Protein AF-A0AA43QXH9-F1 (afdb_monomer)

pLDDT: mean 86.68, std 10.53, range [52.69, 98.31]

Mean predicted aligned error: 6.27 Å

Structure (mmCIF, N/CA/C/O backbone):
data_AF-A0AA43QXH9-F1
#
_entry.id   AF-A0AA43QXH9-F1
#
loop_
_atom_site.group_PDB
_atom_site.id
_atom_site.type_symbol
_atom_site.label_atom_id
_atom_site.label_alt_id
_atom_site.label_comp_id
_atom_site.label_asym_id
_atom_site.label_entity_id
_atom_site.label_seq_id
_atom_site.pdbx_PDB_ins_code
_atom_site.Cartn_x
_atom_site.Cartn_y
_atom_site.Cartn_z
_atom_site.occupancy
_atom_site.B_iso_or_equiv
_atom_site.auth_seq_id
_atom_site.auth_comp_id
_atom_site.auth_asym_id
_atom_site.auth_atom_id
_atom_site.pdbx_PDB_model_num
ATOM 1 N N . MET A 1 1 ? -0.106 15.713 -18.249 1.00 54.94 1 MET A N 1
ATOM 2 C CA . MET A 1 1 ? 0.044 15.083 -16.920 1.00 54.94 1 MET A CA 1
ATOM 3 C C . MET A 1 1 ? -0.556 13.701 -17.055 1.00 54.94 1 MET A C 1
ATOM 5 O O . MET A 1 1 ? -1.674 13.627 -17.547 1.00 54.94 1 MET A O 1
ATOM 9 N N . TYR A 1 2 ? 0.202 12.646 -16.761 1.00 67.81 2 TYR A N 1
ATOM 10 C CA . TYR A 1 2 ? -0.279 11.275 -16.938 1.00 67.81 2 TYR A CA 1
ATOM 11 C C . TYR A 1 2 ? -1.368 10.956 -15.923 1.00 67.81 2 TYR A C 1
ATOM 13 O O . TYR A 1 2 ? -1.276 11.345 -14.757 1.00 67.81 2 TYR A O 1
ATOM 21 N N . ASP A 1 3 ? -2.396 10.253 -16.381 1.00 77.81 3 ASP A N 1
ATOM 22 C CA . ASP A 1 3 ? -3.526 9.871 -15.549 1.00 77.81 3 ASP A CA 1
ATOM 23 C C . ASP A 1 3 ? -3.246 8.543 -14.835 1.00 77.81 3 ASP A C 1
ATOM 25 O O . ASP A 1 3 ? -3.839 7.499 -15.110 1.00 77.81 3 ASP A O 1
ATOM 29 N N . TYR A 1 4 ? -2.303 8.590 -13.892 1.00 77.69 4 TYR A N 1
ATOM 30 C CA . TYR A 1 4 ? -1.965 7.443 -13.048 1.00 77.69 4 TYR A CA 1
ATOM 31 C C . TYR A 1 4 ? -3.162 6.938 -12.225 1.00 77.69 4 TYR A C 1
ATOM 33 O O . TYR A 1 4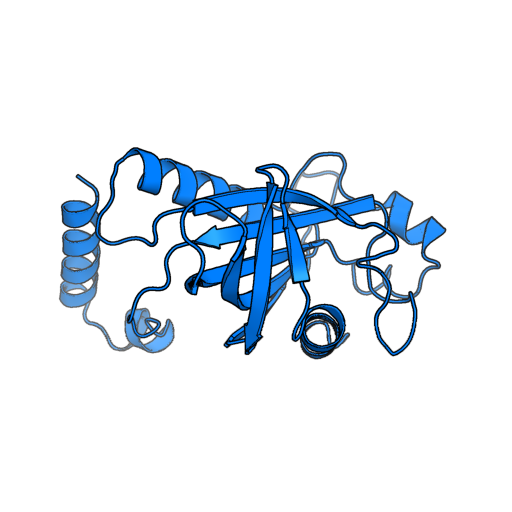 ? -3.159 5.796 -11.770 1.00 77.69 4 TYR A O 1
ATOM 41 N N . TYR A 1 5 ? -4.192 7.769 -12.037 1.00 80.31 5 TYR A N 1
ATOM 42 C CA . TYR A 1 5 ? -5.416 7.388 -11.344 1.00 80.31 5 TYR A CA 1
ATOM 43 C C . TYR A 1 5 ? -6.226 6.377 -12.163 1.00 80.31 5 TYR A C 1
ATOM 45 O O . TYR A 1 5 ? -6.560 5.305 -11.655 1.00 80.31 5 TYR A O 1
ATOM 53 N N . ASN A 1 6 ? -6.512 6.692 -13.429 1.00 81.38 6 ASN A N 1
ATOM 54 C CA . ASN A 1 6 ? -7.223 5.766 -14.308 1.00 81.38 6 ASN A CA 1
ATOM 55 C C . ASN A 1 6 ? -6.388 4.515 -14.593 1.00 81.38 6 ASN A C 1
ATOM 57 O O . ASN A 1 6 ? -6.920 3.410 -14.519 1.00 81.38 6 ASN A O 1
ATOM 61 N N . LEU A 1 7 ? -5.073 4.666 -14.767 1.00 80.12 7 LEU A N 1
ATOM 62 C CA . LEU A 1 7 ? -4.167 3.531 -14.938 1.00 80.12 7 LEU A CA 1
ATOM 63 C C . LEU A 1 7 ? -4.201 2.559 -13.744 1.00 80.12 7 LEU A C 1
ATOM 65 O O . LEU A 1 7 ? -4.310 1.346 -13.936 1.00 80.12 7 LEU A O 1
ATOM 69 N N . MET A 1 8 ? -4.121 3.081 -12.513 1.00 86.00 8 MET A N 1
ATOM 70 C CA . MET A 1 8 ? -4.210 2.279 -11.287 1.00 86.00 8 MET A CA 1
ATOM 71 C C . MET A 1 8 ? -5.537 1.526 -11.227 1.00 86.00 8 MET A C 1
ATOM 73 O O . MET A 1 8 ? -5.551 0.331 -10.945 1.00 86.00 8 MET A O 1
ATOM 77 N N . ARG A 1 9 ? -6.646 2.214 -11.521 1.00 84.31 9 ARG A N 1
ATOM 78 C CA . ARG A 1 9 ? -7.969 1.593 -11.549 1.00 84.31 9 ARG A CA 1
ATOM 79 C C . ARG A 1 9 ? -8.006 0.451 -12.559 1.00 84.31 9 ARG A C 1
ATOM 81 O O . ARG A 1 9 ? -8.283 -0.676 -12.184 1.00 84.31 9 ARG A O 1
ATOM 88 N N . GLU A 1 10 ? -7.682 0.709 -13.818 1.00 82.00 10 GLU A N 1
ATOM 89 C CA . GLU A 1 10 ? -7.797 -0.294 -14.882 1.00 82.00 10 GLU A CA 1
ATOM 90 C C . GLU A 1 10 ? -6.893 -1.513 -14.687 1.00 82.00 10 GLU A C 1
ATOM 92 O O . GLU A 1 10 ? -7.250 -2.608 -15.118 1.00 82.00 10 GLU A O 1
ATOM 97 N N . SER A 1 11 ? -5.738 -1.330 -14.041 1.00 80.56 11 SER A N 1
ATOM 98 C CA . SER A 1 11 ? -4.749 -2.397 -13.837 1.00 80.56 11 SER A CA 1
ATOM 99 C C . SER A 1 11 ? -5.021 -3.260 -12.596 1.00 80.56 11 SER A C 1
ATOM 101 O O . SER A 1 11 ? -4.451 -4.352 -12.474 1.00 80.56 11 SER A O 1
ATOM 103 N N . MET A 1 12 ? -5.845 -2.772 -11.662 1.00 86.19 12 MET A N 1
ATOM 104 C CA . MET A 1 12 ? -6.043 -3.392 -10.344 1.00 86.19 12 MET A CA 1
ATOM 105 C C . MET A 1 12 ? -7.500 -3.722 -10.010 1.00 86.19 12 MET A C 1
ATOM 107 O O . MET A 1 12 ? -7.726 -4.539 -9.121 1.00 86.19 12 MET A O 1
ATOM 111 N N . ASP A 1 13 ? -8.483 -3.133 -10.688 1.00 81.81 13 ASP A N 1
ATOM 112 C CA . ASP A 1 13 ? -9.897 -3.393 -10.394 1.00 81.81 13 ASP A CA 1
ATOM 113 C C . ASP A 1 13 ? -10.249 -4.882 -10.565 1.00 81.81 13 ASP A C 1
ATOM 115 O O . ASP A 1 13 ? -9.788 -5.538 -11.504 1.00 81.81 13 ASP A O 1
ATOM 119 N N . ASP A 1 14 ? -11.014 -5.427 -9.614 1.00 86.38 14 ASP A N 1
ATOM 120 C CA . ASP A 1 14 ? -11.401 -6.847 -9.510 1.00 86.38 14 ASP A CA 1
ATOM 121 C C . ASP A 1 14 ? -10.247 -7.876 -9.528 1.00 86.38 14 ASP A C 1
ATOM 123 O O . ASP A 1 14 ? -10.458 -9.088 -9.673 1.00 86.38 14 ASP A O 1
ATOM 127 N N . ARG A 1 15 ? -8.997 -7.433 -9.353 1.00 90.12 15 ARG A N 1
ATOM 128 C CA . ARG A 1 15 ? -7.831 -8.313 -9.440 1.00 90.12 15 ARG A CA 1
ATOM 129 C C . ARG A 1 15 ? -7.741 -9.256 -8.242 1.00 90.12 15 ARG A C 1
ATOM 131 O O . ARG A 1 15 ? -7.932 -8.869 -7.089 1.00 90.12 15 ARG A O 1
ATOM 138 N N . VAL A 1 16 ? -7.364 -10.503 -8.519 1.00 94.62 16 VAL A N 1
ATOM 139 C CA . VAL A 1 16 ? -7.024 -11.494 -7.494 1.00 94.62 16 VAL A CA 1
ATOM 140 C C . VAL A 1 16 ? -5.518 -11.470 -7.248 1.00 94.62 16 VAL A C 1
ATOM 142 O O . VAL A 1 16 ? -4.720 -11.708 -8.155 1.00 94.62 16 VAL A O 1
ATOM 145 N N . LEU A 1 17 ? -5.138 -11.177 -6.010 1.00 94.44 17 LEU A N 1
ATOM 146 C CA . LEU A 1 17 ? -3.765 -11.092 -5.534 1.00 94.44 17 LEU A CA 1
ATOM 147 C C . LEU A 1 17 ? -3.408 -12.347 -4.744 1.00 94.44 17 LEU A C 1
ATOM 149 O O . LEU A 1 17 ? -4.182 -12.804 -3.904 1.00 94.44 17 LEU A O 1
ATOM 153 N N . ASN A 1 18 ? -2.214 -12.875 -5.001 1.00 95.50 18 ASN A N 1
ATOM 154 C CA . ASN A 1 18 ? -1.626 -13.967 -4.237 1.00 95.50 18 ASN A CA 1
ATOM 155 C C . ASN A 1 18 ? -0.448 -13.403 -3.455 1.00 95.50 18 ASN A C 1
ATOM 157 O O . ASN A 1 18 ? 0.411 -12.744 -4.039 1.00 95.50 18 ASN A O 1
ATOM 161 N N . PHE A 1 19 ? -0.403 -13.671 -2.157 1.00 96.12 19 PHE A N 1
ATOM 162 C CA . PHE A 1 19 ? 0.656 -13.164 -1.301 1.00 96.12 19 PHE A CA 1
ATOM 163 C C . PHE A 1 19 ? 1.587 -14.269 -0.798 1.00 96.12 19 PHE A C 1
ATOM 165 O O . PHE A 1 19 ? 1.276 -15.458 -0.849 1.00 96.12 19 PHE A O 1
ATOM 172 N N . HIS A 1 20 ? 2.762 -13.857 -0.311 1.00 95.06 20 HIS A N 1
ATOM 173 C CA . HIS A 1 20 ? 3.841 -14.752 0.125 1.00 95.06 20 HIS A CA 1
ATOM 174 C C . HIS A 1 20 ? 3.463 -15.634 1.323 1.00 95.06 20 HIS A C 1
ATOM 176 O O . HIS A 1 20 ? 4.081 -16.673 1.530 1.00 95.06 20 HIS A O 1
ATOM 182 N N . ASP A 1 21 ? 2.458 -15.240 2.108 1.00 95.75 21 ASP A N 1
ATOM 183 C CA . ASP A 1 21 ? 1.919 -16.034 3.215 1.00 95.75 21 ASP A CA 1
ATOM 184 C C . ASP A 1 21 ? 0.935 -17.123 2.737 1.00 95.75 21 ASP A C 1
ATOM 186 O O . ASP A 1 21 ? 0.375 -17.867 3.541 1.00 95.75 21 ASP A O 1
ATOM 190 N N . GLY A 1 22 ? 0.717 -17.228 1.421 1.00 97.00 22 GLY A N 1
ATOM 191 C CA . GLY A 1 22 ? -0.218 -18.159 0.797 1.00 97.00 22 GLY A CA 1
ATOM 192 C C . GLY A 1 22 ? -1.676 -17.697 0.828 1.00 97.00 22 GLY A C 1
ATOM 193 O O . GLY A 1 22 ? -2.551 -18.447 0.372 1.00 97.00 22 GLY A O 1
ATOM 194 N N . SER A 1 23 ? -1.954 -16.496 1.348 1.00 98.00 23 SER A N 1
ATOM 195 C CA . SER A 1 23 ? -3.285 -15.900 1.299 1.00 98.00 23 SER A CA 1
ATOM 196 C C . SER A 1 23 ? -3.615 -15.381 -0.101 1.00 98.00 23 SER A C 1
ATOM 198 O O . SER A 1 23 ? -2.741 -15.001 -0.886 1.00 98.00 23 SER A O 1
ATOM 200 N N . ILE A 1 24 ? -4.906 -15.401 -0.424 1.00 98.19 24 ILE A N 1
ATOM 201 C CA . ILE A 1 24 ? -5.446 -14.927 -1.697 1.00 98.19 24 ILE A CA 1
ATOM 202 C C . ILE A 1 24 ? -6.516 -13.897 -1.389 1.00 98.19 24 ILE A C 1
ATOM 204 O O . ILE A 1 24 ? -7.423 -14.167 -0.600 1.00 98.19 24 ILE A O 1
ATOM 208 N N . TRP A 1 25 ? -6.425 -12.741 -2.034 1.00 98.00 25 TRP A N 1
ATOM 209 C CA . TRP A 1 25 ? -7.325 -11.615 -1.825 1.00 98.00 25 TRP A CA 1
ATOM 210 C C . TRP A 1 25 ? -7.885 -11.130 -3.149 1.00 98.00 25 TRP A C 1
ATOM 212 O O . TRP A 1 25 ? -7.158 -11.031 -4.131 1.00 98.00 25 TRP A O 1
ATOM 222 N N . ARG A 1 26 ? -9.171 -10.799 -3.177 1.00 97.38 26 ARG A N 1
ATOM 223 C CA . ARG A 1 26 ? -9.799 -10.119 -4.308 1.00 97.38 26 ARG A CA 1
ATOM 224 C C . ARG A 1 26 ? -9.925 -8.642 -3.983 1.00 97.38 26 ARG A C 1
ATOM 226 O O . ARG A 1 26 ? -10.507 -8.302 -2.953 1.00 97.38 26 ARG A O 1
ATOM 233 N N . LEU A 1 27 ? -9.395 -7.793 -4.854 1.00 95.94 27 LEU A N 1
ATOM 234 C CA . LEU A 1 27 ? -9.661 -6.361 -4.824 1.00 95.94 27 LEU A CA 1
ATOM 235 C C . LEU A 1 27 ? -11.104 -6.109 -5.261 1.00 95.94 27 LEU A C 1
ATOM 237 O O . LEU A 1 27 ? -11.601 -6.769 -6.165 1.00 95.94 27 LEU A O 1
ATOM 241 N N . GLY A 1 28 ? -11.774 -5.189 -4.581 1.00 93.62 28 GLY A N 1
ATOM 242 C CA . GLY A 1 28 ? -13.049 -4.620 -4.997 1.00 93.62 28 GLY A CA 1
ATOM 243 C C . GLY A 1 28 ? -12.869 -3.142 -5.331 1.00 93.62 28 GLY A C 1
ATOM 244 O O . GLY A 1 28 ? -11.840 -2.736 -5.867 1.00 93.62 28 GLY A O 1
ATOM 245 N N . ASN A 1 29 ? -13.846 -2.321 -4.943 1.00 91.25 29 ASN A N 1
ATOM 246 C CA . ASN A 1 29 ? -13.875 -0.898 -5.277 1.00 91.25 29 ASN A CA 1
ATOM 247 C C . ASN A 1 29 ? -12.589 -0.154 -4.881 1.00 91.25 29 ASN A C 1
ATOM 249 O O . ASN A 1 29 ? -12.147 -0.200 -3.725 1.00 91.25 29 ASN A O 1
ATOM 253 N N . MET A 1 30 ? -12.065 0.645 -5.814 1.00 92.25 30 MET A N 1
ATOM 254 C CA . MET A 1 30 ? -11.051 1.651 -5.509 1.00 92.25 30 MET A CA 1
ATOM 255 C C . MET A 1 30 ? -11.694 2.852 -4.803 1.00 92.25 30 MET A C 1
ATOM 257 O O . MET A 1 30 ? -12.520 3.563 -5.374 1.00 92.25 30 MET A O 1
ATOM 261 N N . LEU A 1 31 ? -11.284 3.098 -3.562 1.00 90.56 31 LEU A N 1
ATOM 262 C CA . LEU A 1 31 ? -11.785 4.173 -2.705 1.00 90.56 31 LEU A CA 1
ATOM 263 C C . LEU A 1 31 ? -11.077 5.506 -2.958 1.00 90.56 31 LEU A C 1
ATOM 265 O O . LEU A 1 31 ? -11.674 6.571 -2.822 1.00 90.56 31 LEU A O 1
ATOM 269 N N . ALA A 1 32 ? -9.785 5.452 -3.274 1.00 89.12 32 ALA A N 1
ATOM 270 C CA . ALA A 1 32 ? -8.968 6.626 -3.540 1.00 89.12 32 ALA A CA 1
ATOM 271 C C . ALA A 1 32 ? -7.723 6.238 -4.333 1.00 89.12 32 ALA A C 1
ATOM 273 O O . ALA A 1 32 ? -7.220 5.125 -4.201 1.00 89.12 32 ALA A O 1
ATOM 274 N N . ALA A 1 33 ? -7.174 7.192 -5.076 1.00 89.62 33 ALA A N 1
ATOM 275 C CA . ALA A 1 33 ? -5.817 7.107 -5.589 1.00 89.62 33 ALA A CA 1
ATOM 276 C C . ALA A 1 33 ? -5.176 8.496 -5.615 1.00 89.62 33 ALA A C 1
ATOM 278 O O . ALA A 1 33 ? -5.868 9.509 -5.749 1.00 89.62 33 ALA A O 1
ATOM 279 N N . LYS A 1 34 ? -3.854 8.548 -5.458 1.00 87.88 34 LYS A N 1
ATOM 280 C CA . LYS A 1 34 ? -3.053 9.764 -5.650 1.00 87.88 34 LYS A CA 1
ATOM 281 C C . LYS A 1 34 ? -1.732 9.403 -6.312 1.00 87.88 34 LYS A C 1
ATOM 283 O O . LYS A 1 34 ? -1.312 8.250 -6.284 1.00 87.88 34 LYS A O 1
ATOM 288 N N . HIS A 1 35 ? -1.067 10.405 -6.861 1.00 86.56 35 HIS A N 1
ATOM 289 C CA . HIS A 1 35 ? 0.302 10.287 -7.333 1.00 86.56 35 HIS A CA 1
ATOM 290 C C . HIS A 1 35 ? 1.178 11.312 -6.615 1.00 86.56 35 HIS A C 1
ATOM 292 O O . HIS A 1 35 ? 0.714 12.390 -6.236 1.00 86.56 35 HIS A O 1
ATOM 298 N N . TRP A 1 36 ? 2.441 10.961 -6.446 1.00 84.38 36 TRP A N 1
ATOM 299 C CA . TRP A 1 36 ? 3.500 11.795 -5.919 1.00 84.38 36 TRP A CA 1
ATOM 300 C C . TRP A 1 36 ? 4.639 11.800 -6.920 1.00 84.38 36 TRP A C 1
ATOM 302 O O . TRP A 1 36 ? 5.172 10.756 -7.285 1.00 84.38 36 TRP A O 1
ATOM 312 N N . LEU A 1 37 ? 5.000 12.996 -7.372 1.00 82.06 37 LEU A N 1
ATOM 313 C CA . LEU A 1 37 ? 6.191 13.168 -8.183 1.00 82.06 37 LEU A CA 1
ATOM 314 C C . LEU A 1 37 ? 7.395 13.253 -7.253 1.00 82.06 37 LEU A C 1
ATOM 316 O O . LEU A 1 37 ? 7.420 14.068 -6.326 1.00 82.06 37 LEU A O 1
ATOM 320 N N . GLY A 1 38 ? 8.378 12.410 -7.537 1.00 76.25 38 GLY A N 1
ATOM 321 C CA . GLY A 1 38 ? 9.683 12.441 -6.914 1.00 76.25 38 GLY A CA 1
ATOM 322 C C . GLY A 1 38 ? 10.314 13.821 -7.047 1.00 76.25 38 GLY A C 1
ATOM 323 O O . GLY A 1 38 ? 10.196 14.492 -8.078 1.00 76.25 38 GLY A O 1
ATOM 324 N N . TYR A 1 39 ? 10.986 14.262 -5.992 1.00 73.06 39 TYR A N 1
ATOM 325 C CA . TYR A 1 39 ? 11.724 15.516 -5.982 1.00 73.06 39 TYR A CA 1
ATOM 326 C C . TYR A 1 39 ? 13.174 15.254 -5.600 1.00 73.06 39 TYR A C 1
ATOM 32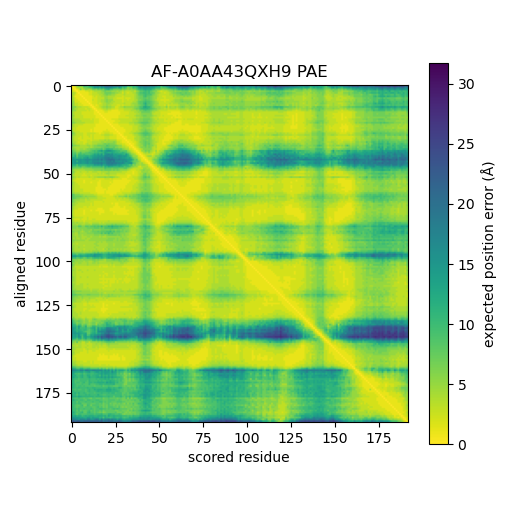8 O O . TYR A 1 39 ? 13.507 14.270 -4.943 1.00 73.06 39 TYR A O 1
ATOM 336 N N . LYS A 1 40 ? 14.057 16.156 -6.026 1.00 74.31 40 LYS A N 1
ATOM 337 C CA . LYS A 1 40 ? 15.462 16.104 -5.643 1.00 74.31 40 LYS A CA 1
ATOM 338 C C . LYS A 1 40 ? 15.658 16.874 -4.346 1.00 74.31 40 LYS A C 1
ATOM 340 O O . LYS A 1 40 ? 15.505 18.098 -4.321 1.00 74.31 40 LYS A O 1
ATOM 345 N N . THR A 1 41 ? 16.015 16.174 -3.277 1.00 72.69 41 THR A N 1
ATOM 346 C CA . THR A 1 41 ? 16.434 16.820 -2.032 1.00 72.69 41 THR A CA 1
ATOM 347 C C . THR A 1 41 ? 17.801 17.477 -2.237 1.00 72.69 41 THR A C 1
ATOM 349 O O . THR A 1 41 ? 18.687 16.939 -2.903 1.00 72.69 41 THR A O 1
ATOM 352 N N . LYS A 1 42 ? 17.992 18.685 -1.695 1.00 69.50 42 LYS A N 1
ATOM 353 C CA . LYS A 1 42 ? 19.264 19.407 -1.818 1.00 69.50 42 LYS A CA 1
ATOM 354 C C . LYS A 1 42 ? 20.378 18.616 -1.123 1.00 69.50 42 LYS A C 1
ATOM 356 O O . LYS A 1 42 ? 20.330 18.451 0.089 1.00 69.50 42 LYS A O 1
ATOM 361 N N . GLY A 1 43 ? 21.394 18.214 -1.884 1.00 69.75 43 GLY A N 1
ATOM 362 C CA . GLY A 1 43 ? 22.534 17.438 -1.383 1.00 69.75 43 GLY A CA 1
ATOM 363 C C . GLY A 1 43 ? 22.478 15.954 -1.741 1.00 69.75 43 GLY A C 1
ATOM 364 O O . GLY A 1 43 ? 23.516 15.305 -1.686 1.00 69.75 43 GLY A O 1
ATOM 365 N N . GLU A 1 44 ? 21.327 15.454 -2.195 1.00 72.06 44 GLU A N 1
ATOM 366 C CA . GLU A 1 44 ? 21.195 14.070 -2.646 1.00 72.06 44 GLU A CA 1
ATOM 367 C C . GLU A 1 44 ? 21.548 13.934 -4.136 1.00 72.06 44 GLU A C 1
ATOM 369 O O . GLU A 1 44 ? 21.192 14.801 -4.952 1.00 72.06 44 GLU A O 1
ATOM 374 N N . PRO A 1 45 ? 22.266 12.866 -4.530 1.00 61.62 45 PRO A N 1
ATOM 375 C CA . PRO A 1 45 ? 22.644 12.650 -5.920 1.00 61.62 45 PRO A CA 1
ATOM 376 C C . PRO A 1 45 ? 21.436 12.278 -6.791 1.00 61.62 45 PRO A C 1
ATOM 378 O O . PRO A 1 45 ? 21.386 12.687 -7.956 1.00 61.62 45 PRO A O 1
ATOM 381 N N . GLN A 1 46 ? 20.452 11.577 -6.220 1.00 67.06 46 GLN A N 1
ATOM 382 C CA . GLN A 1 46 ? 19.305 10.997 -6.921 1.00 67.06 46 GLN A CA 1
ATOM 383 C C . GLN A 1 46 ? 17.984 11.699 -6.559 1.00 67.06 46 GLN A C 1
ATOM 385 O O . GLN A 1 46 ? 17.899 12.446 -5.583 1.00 67.06 46 GLN A O 1
ATOM 390 N N . PHE A 1 47 ? 16.970 11.522 -7.407 1.00 75.25 47 PHE A N 1
ATOM 391 C CA . PHE A 1 47 ? 15.599 11.922 -7.091 1.00 75.25 47 PHE A CA 1
ATOM 392 C C . PHE A 1 47 ? 14.974 10.866 -6.183 1.00 75.25 47 PHE A C 1
ATOM 394 O O . PHE A 1 47 ? 15.237 9.682 -6.366 1.00 75.25 47 PHE A O 1
ATOM 401 N N . GLU A 1 48 ? 14.112 11.289 -5.259 1.00 82.00 48 GLU A N 1
ATOM 402 C CA . GLU A 1 48 ? 13.184 10.352 -4.620 1.00 82.00 48 GLU A CA 1
ATOM 403 C C . GLU A 1 48 ? 12.344 9.645 -5.699 1.00 82.00 48 GLU A C 1
ATOM 405 O O . GLU A 1 48 ? 11.968 10.299 -6.684 1.00 82.00 48 GLU A O 1
ATOM 410 N N . PRO A 1 49 ? 12.016 8.353 -5.533 1.00 86.50 49 PRO A N 1
ATOM 411 C CA . PRO A 1 49 ? 11.134 7.650 -6.456 1.00 86.50 49 PRO A CA 1
ATOM 412 C C . PRO A 1 49 ? 9.785 8.367 -6.585 1.00 86.50 49 PRO A C 1
ATOM 414 O O . PRO A 1 49 ? 9.224 8.865 -5.604 1.00 86.50 49 PRO A O 1
ATOM 417 N N . SER A 1 50 ? 9.246 8.430 -7.805 1.00 88.62 50 SER A N 1
ATOM 418 C CA . SER A 1 50 ? 7.853 8.856 -7.984 1.00 88.62 50 SER A CA 1
ATOM 419 C C . SER A 1 50 ? 6.940 7.678 -7.692 1.00 88.62 50 SER A C 1
ATOM 421 O O . SER A 1 50 ? 7.253 6.546 -8.046 1.00 88.62 50 SER A O 1
ATOM 423 N N . GLU A 1 51 ? 5.799 7.934 -7.065 1.00 90.31 51 GLU A N 1
ATOM 424 C CA . GLU A 1 51 ? 4.900 6.875 -6.616 1.00 90.31 51 GLU A CA 1
ATOM 425 C C . GLU A 1 51 ? 3.463 7.181 -7.032 1.00 90.31 51 GLU A C 1
ATOM 427 O O . GLU A 1 51 ? 2.983 8.308 -6.900 1.00 90.31 51 GLU A O 1
ATOM 432 N N . VAL A 1 52 ? 2.724 6.165 -7.458 1.00 90.50 52 VAL A N 1
ATOM 433 C CA . VAL A 1 52 ? 1.260 6.183 -7.422 1.00 90.50 52 VAL A CA 1
ATOM 434 C C . VAL A 1 52 ? 0.801 5.277 -6.293 1.00 90.50 52 VAL A C 1
ATOM 436 O O . VAL A 1 52 ? 1.394 4.231 -6.033 1.00 90.50 52 VAL A O 1
ATOM 439 N N . HIS A 1 53 ? -0.277 5.660 -5.618 1.00 91.81 53 HIS A N 1
ATOM 440 C CA . HIS A 1 53 ? -0.909 4.779 -4.655 1.00 91.81 53 HIS A CA 1
ATOM 441 C C . HIS A 1 53 ? -2.420 4.733 -4.813 1.00 91.81 53 HIS A C 1
ATOM 443 O O . HIS A 1 53 ? -3.062 5.764 -5.012 1.00 91.81 53 HIS A O 1
ATOM 449 N N . GLY A 1 54 ? -2.968 3.526 -4.711 1.00 93.19 54 GLY A N 1
ATOM 450 C CA . GLY A 1 54 ? -4.395 3.234 -4.733 1.00 93.19 54 GLY A CA 1
ATOM 451 C C . GLY A 1 54 ? -4.836 2.592 -3.423 1.00 93.19 54 GLY A C 1
ATOM 452 O O . GLY A 1 54 ? -4.080 1.858 -2.787 1.00 93.19 54 GLY A O 1
ATOM 453 N N . VAL A 1 55 ? -6.057 2.892 -2.998 1.00 94.44 55 VAL A N 1
ATOM 454 C CA . VAL A 1 55 ? -6.691 2.334 -1.802 1.00 94.44 55 VAL A CA 1
ATOM 455 C C . VAL A 1 55 ? -7.912 1.555 -2.250 1.00 94.44 55 VAL A C 1
ATOM 457 O O . VAL A 1 55 ? -8.817 2.137 -2.842 1.00 94.44 55 VAL A O 1
ATOM 460 N N . PHE A 1 56 ? -7.946 0.267 -1.940 1.00 95.31 56 PHE A N 1
ATOM 461 C CA . PHE A 1 56 ? -8.988 -0.650 -2.380 1.00 95.31 56 PHE A CA 1
ATOM 462 C C . PHE A 1 56 ? -9.655 -1.308 -1.183 1.00 95.31 56 PHE A C 1
ATOM 464 O O . PHE A 1 56 ? -9.002 -1.633 -0.187 1.00 95.31 56 PHE A O 1
ATOM 471 N N . GLU A 1 57 ? -10.957 -1.541 -1.294 1.00 95.56 57 GLU A N 1
ATOM 472 C CA . GLU A 1 57 ? -11.590 -2.591 -0.505 1.00 95.56 57 GLU A CA 1
ATOM 473 C C . GLU A 1 57 ? -11.100 -3.948 -1.004 1.00 95.56 57 GLU A C 1
ATOM 475 O O . GLU A 1 57 ? -10.827 -4.117 -2.191 1.00 95.56 57 GLU A O 1
ATOM 480 N N . ALA A 1 58 ? -10.981 -4.921 -0.108 1.00 97.44 58 ALA A N 1
ATOM 481 C CA . ALA A 1 58 ? -10.608 -6.270 -0.494 1.00 97.44 58 ALA A CA 1
ATOM 482 C C . ALA A 1 58 ? -11.290 -7.314 0.379 1.00 97.44 58 ALA A C 1
ATOM 484 O O . ALA A 1 58 ? -11.645 -7.046 1.527 1.00 97.44 58 ALA A O 1
ATOM 485 N N . GLU A 1 59 ? -11.415 -8.519 -0.158 1.00 98.00 59 GLU A N 1
ATOM 486 C CA . GLU A 1 59 ? -11.937 -9.688 0.540 1.00 98.00 59 GLU A CA 1
ATOM 487 C C . GLU A 1 59 ? -10.925 -10.830 0.480 1.00 98.00 59 GLU A C 1
ATOM 489 O O . GLU A 1 59 ? -10.389 -11.139 -0.589 1.00 98.00 59 GLU A O 1
ATOM 494 N N . GLN A 1 60 ? -10.668 -11.477 1.617 1.00 98.31 60 GLN A N 1
ATOM 495 C CA . GLN A 1 60 ? -9.818 -12.661 1.651 1.00 98.31 60 GLN A CA 1
ATOM 496 C C . GLN A 1 60 ? -10.579 -13.868 1.090 1.00 98.31 60 GLN A C 1
ATOM 498 O O . GLN A 1 60 ? -11.553 -14.328 1.678 1.00 98.31 60 GLN A O 1
ATOM 503 N N . LEU A 1 61 ? -10.113 -14.419 -0.026 1.00 98.25 61 LEU A N 1
ATOM 504 C CA . LEU A 1 61 ? -10.664 -15.637 -0.627 1.00 98.25 61 LEU A CA 1
ATOM 505 C C . LEU A 1 61 ? -10.060 -16.905 -0.011 1.00 98.25 61 LEU A C 1
ATOM 507 O O . LEU A 1 61 ? -10.734 -17.924 0.122 1.00 98.25 61 LEU A O 1
ATOM 511 N N . LYS A 1 62 ? -8.777 -16.849 0.364 1.00 98.25 62 LYS A N 1
ATOM 512 C CA . LYS A 1 62 ? -8.034 -17.954 0.985 1.00 98.25 62 LYS A CA 1
ATOM 513 C C . LYS A 1 62 ? -7.070 -17.407 2.030 1.00 98.25 62 LYS A C 1
ATOM 515 O O . LYS A 1 62 ? -6.420 -16.395 1.788 1.00 98.25 62 LYS A O 1
ATOM 520 N N . GLY A 1 63 ? -6.939 -18.102 3.153 1.00 96.00 63 GLY A N 1
ATOM 521 C CA . GLY A 1 63 ? -6.021 -17.742 4.228 1.00 96.00 63 GLY A CA 1
ATOM 522 C C . GLY A 1 63 ? -6.582 -18.145 5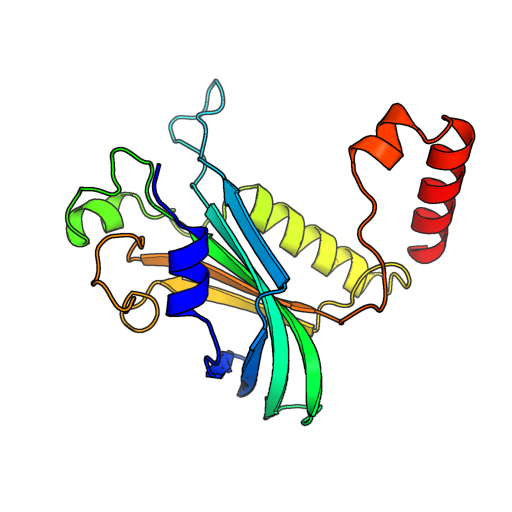.584 1.00 96.00 63 GLY A C 1
ATOM 523 O O . GLY A 1 63 ? -7.332 -19.113 5.691 1.00 96.00 63 GLY A O 1
ATOM 524 N N . ASP A 1 64 ? -6.220 -17.379 6.603 1.00 95.50 64 ASP A N 1
ATOM 525 C CA . ASP A 1 64 ? -6.634 -17.553 7.994 1.00 95.50 64 ASP A CA 1
ATOM 526 C C . ASP A 1 64 ? -8.096 -17.153 8.255 1.00 95.50 64 ASP A C 1
ATOM 528 O O . ASP A 1 64 ? -8.729 -17.701 9.158 1.00 95.50 64 ASP A O 1
ATOM 532 N N . ARG A 1 65 ? -8.644 -16.201 7.488 1.00 95.88 65 ARG A N 1
ATOM 533 C CA . ARG A 1 65 ? -9.975 -15.608 7.700 1.00 95.88 65 ARG A CA 1
ATOM 534 C C . ARG A 1 65 ? -10.763 -15.401 6.384 1.00 95.88 65 ARG A C 1
ATOM 536 O O . ARG A 1 65 ? -11.092 -14.260 6.051 1.00 95.88 65 ARG A O 1
ATOM 543 N N . PRO A 1 66 ? -11.111 -16.461 5.623 1.00 97.25 66 PRO A N 1
ATOM 544 C CA . PRO A 1 66 ? -11.908 -16.319 4.400 1.00 97.25 66 PRO A CA 1
ATOM 545 C C . PRO A 1 66 ? -13.197 -15.504 4.609 1.00 97.25 66 PRO A C 1
ATOM 547 O O . PRO A 1 66 ? -13.888 -15.673 5.614 1.00 97.25 66 PRO A O 1
ATOM 550 N N . GLY A 1 67 ? -13.514 -14.615 3.667 1.00 97.00 67 GLY A N 1
ATOM 551 C CA . GLY A 1 67 ? -14.631 -13.667 3.743 1.00 97.00 67 GLY A CA 1
ATOM 552 C C . GLY A 1 67 ? -14.332 -12.386 4.533 1.00 97.00 67 GLY A C 1
ATOM 553 O O . GLY A 1 67 ? -15.168 -11.484 4.585 1.00 97.00 67 GLY A O 1
ATOM 554 N N . LEU A 1 68 ? -13.148 -12.260 5.145 1.00 97.31 68 LEU A N 1
ATOM 555 C CA . LEU A 1 68 ? -12.749 -11.032 5.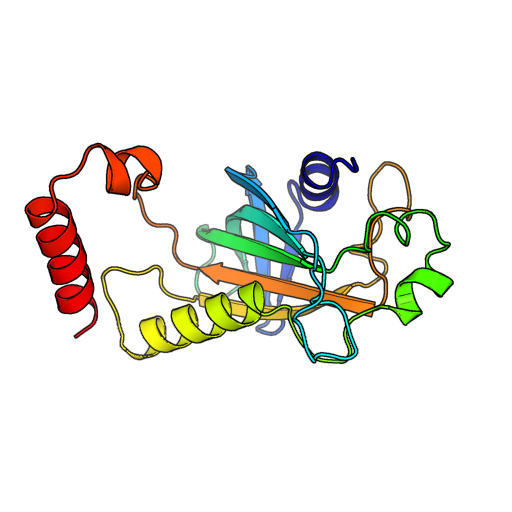828 1.00 97.31 68 LEU A CA 1
ATOM 556 C C . LEU A 1 68 ? -12.631 -9.873 4.837 1.00 97.31 68 LEU A C 1
ATOM 558 O O . LEU A 1 68 ? -11.827 -9.922 3.906 1.00 97.31 68 LEU A O 1
ATOM 562 N N . THR A 1 69 ? -13.361 -8.791 5.104 1.00 97.12 69 THR A N 1
ATOM 563 C CA . THR A 1 69 ? -13.178 -7.516 4.407 1.00 97.12 69 THR A CA 1
ATOM 564 C C . THR A 1 69 ? -12.037 -6.708 5.027 1.00 97.12 69 THR A C 1
ATOM 566 O O . THR A 1 69 ? -11.985 -6.505 6.242 1.00 97.12 69 THR A O 1
ATOM 569 N N . ALA A 1 70 ? -11.147 -6.192 4.186 1.00 97.19 70 ALA A N 1
ATOM 570 C CA . ALA A 1 70 ? -9.999 -5.378 4.567 1.00 97.19 70 ALA A CA 1
ATOM 571 C C . ALA A 1 70 ? -9.835 -4.170 3.633 1.00 97.19 70 ALA A C 1
ATOM 573 O O . ALA A 1 70 ? -10.596 -3.983 2.681 1.00 97.19 70 ALA A O 1
ATOM 574 N N . ILE A 1 71 ? -8.833 -3.345 3.930 1.00 96.88 71 ILE A N 1
ATOM 575 C CA . ILE A 1 71 ? -8.298 -2.353 3.003 1.00 96.88 71 ILE A CA 1
ATOM 576 C C . ILE A 1 71 ? -6.952 -2.858 2.498 1.00 96.88 71 ILE A C 1
ATOM 578 O O . ILE A 1 71 ? -6.099 -3.233 3.301 1.00 96.88 71 ILE A O 1
ATOM 582 N N . ILE A 1 72 ? -6.746 -2.820 1.185 1.00 97.44 72 ILE A N 1
ATOM 583 C CA . ILE A 1 72 ? -5.428 -3.001 0.578 1.00 97.44 72 ILE A CA 1
ATOM 584 C C . ILE A 1 72 ? -5.003 -1.663 -0.009 1.00 97.44 72 ILE A C 1
ATOM 586 O O . ILE A 1 72 ? -5.649 -1.133 -0.914 1.00 97.44 72 ILE A O 1
ATOM 590 N N . LYS A 1 73 ? -3.917 -1.098 0.522 1.00 96.25 73 LYS A N 1
ATOM 591 C CA . LYS A 1 73 ? -3.224 0.008 -0.142 1.00 96.25 73 LYS A CA 1
ATOM 592 C C . LYS A 1 73 ? -2.130 -0.566 -1.023 1.00 96.25 73 LYS A C 1
ATOM 594 O O . LYS A 1 73 ? -1.331 -1.369 -0.553 1.00 96.25 73 LYS A O 1
ATOM 599 N N . ILE A 1 74 ? -2.098 -0.139 -2.275 1.00 95.12 74 ILE A N 1
ATOM 600 C CA . ILE A 1 74 ? -1.093 -0.541 -3.255 1.00 95.12 74 ILE A CA 1
ATOM 601 C C . ILE A 1 74 ? -0.277 0.696 -3.575 1.00 95.12 74 ILE A C 1
ATOM 603 O O . ILE A 1 74 ? -0.849 1.709 -3.974 1.00 95.12 74 ILE A O 1
ATOM 607 N N . ARG A 1 75 ? 1.034 0.627 -3.372 1.00 94.06 75 ARG A N 1
ATOM 608 C CA . ARG A 1 75 ? 1.985 1.684 -3.720 1.00 94.06 75 ARG A CA 1
ATOM 609 C C . ARG A 1 75 ? 2.914 1.164 -4.801 1.00 94.06 75 ARG A C 1
ATOM 611 O O . ARG A 1 75 ? 3.449 0.071 -4.647 1.00 94.06 75 ARG A O 1
ATOM 618 N N . ILE A 1 76 ? 3.058 1.908 -5.888 1.00 91.56 76 ILE A N 1
ATOM 619 C CA . ILE A 1 76 ? 3.780 1.477 -7.085 1.00 91.56 76 ILE A CA 1
ATOM 620 C C . ILE A 1 76 ? 4.714 2.597 -7.505 1.00 91.56 76 ILE A C 1
ATOM 622 O O . ILE A 1 76 ? 4.285 3.746 -7.636 1.00 91.56 76 ILE A O 1
ATOM 626 N N . GLU A 1 77 ? 5.970 2.249 -7.741 1.00 91.56 77 GLU A N 1
ATOM 627 C CA . GLU A 1 77 ? 6.925 3.161 -8.347 1.00 91.56 77 GLU A CA 1
ATOM 628 C C . GLU A 1 77 ? 6.531 3.483 -9.793 1.00 91.56 77 GLU A C 1
ATOM 630 O O . GLU A 1 77 ? 6.177 2.599 -10.576 1.00 91.56 77 GLU A O 1
ATOM 635 N N . VAL A 1 78 ? 6.602 4.753 -10.169 1.00 89.00 78 VAL A N 1
ATOM 636 C CA . VAL A 1 78 ? 6.299 5.219 -11.526 1.00 89.00 78 VAL A CA 1
ATOM 637 C C . VAL A 1 78 ? 7.444 6.066 -12.068 1.00 89.00 78 VAL A C 1
ATOM 639 O O . VAL A 1 78 ? 8.170 6.694 -11.296 1.00 89.00 78 VAL A O 1
ATOM 642 N N . PRO A 1 79 ? 7.623 6.122 -13.395 1.00 86.94 79 PRO A N 1
ATOM 643 C CA . PRO A 1 79 ? 8.617 6.996 -13.997 1.00 86.94 79 PRO A CA 1
ATOM 644 C C . PRO A 1 79 ? 8.313 8.477 -13.753 1.00 86.94 79 PRO A C 1
ATOM 646 O O . PRO A 1 79 ? 7.155 8.911 -13.684 1.00 86.94 79 PRO A O 1
ATOM 649 N N . LEU A 1 80 ? 9.372 9.291 -13.702 1.00 83.56 80 LEU A N 1
ATOM 650 C CA . LEU A 1 80 ? 9.238 10.743 -13.806 1.00 83.56 80 LEU A CA 1
ATOM 651 C C . LEU A 1 80 ? 8.607 11.106 -15.157 1.00 83.56 80 LEU A C 1
ATOM 653 O O . LEU A 1 80 ? 8.759 10.398 -16.149 1.00 83.56 80 LEU A O 1
ATOM 657 N N . ASN A 1 81 ? 7.950 12.267 -15.236 1.00 78.12 81 ASN A N 1
ATOM 658 C CA . ASN A 1 81 ? 7.199 12.663 -16.437 1.00 78.12 81 ASN A CA 1
ATOM 659 C C . ASN A 1 81 ? 8.010 12.605 -17.748 1.00 78.12 81 ASN A C 1
ATOM 661 O O . ASN A 1 81 ? 7.433 12.330 -18.797 1.00 78.12 81 ASN A O 1
ATOM 665 N N . HIS A 1 82 ? 9.317 12.886 -17.701 1.00 78.38 82 HIS A N 1
ATOM 666 C CA . HIS A 1 82 ? 10.187 12.826 -18.880 1.00 78.38 82 HIS A CA 1
ATOM 667 C C . HIS A 1 82 ? 10.639 11.396 -19.223 1.00 78.38 82 HIS A C 1
ATOM 669 O O . HIS A 1 82 ? 10.862 11.113 -20.392 1.00 78.38 82 HIS A O 1
ATOM 675 N N . GLN A 1 83 ? 10.707 10.503 -18.231 1.00 82.56 83 GLN A N 1
ATOM 676 C CA . GLN A 1 83 ? 11.040 9.081 -18.392 1.00 82.56 83 GLN A CA 1
ATOM 677 C C . GLN A 1 83 ? 9.835 8.258 -18.857 1.00 82.56 83 GLN A C 1
ATOM 679 O O . GLN A 1 83 ? 9.995 7.213 -19.471 1.00 82.56 83 GLN A O 1
ATOM 684 N N . ALA A 1 84 ? 8.607 8.711 -18.584 1.00 79.44 84 ALA A N 1
ATOM 685 C CA . ALA A 1 84 ? 7.389 7.970 -18.923 1.00 79.44 84 ALA A CA 1
ATOM 686 C C . ALA A 1 84 ? 7.243 7.680 -20.431 1.00 79.44 84 ALA A C 1
ATOM 688 O O . ALA A 1 84 ? 6.599 6.706 -20.802 1.00 79.44 84 ALA A O 1
ATOM 689 N N . LEU A 1 85 ? 7.863 8.495 -21.293 1.00 80.88 85 LEU A N 1
ATOM 690 C CA . LEU A 1 85 ? 7.866 8.300 -22.750 1.00 80.88 85 LEU A CA 1
ATOM 691 C C . LEU A 1 85 ? 8.985 7.374 -23.242 1.00 80.88 85 LEU A C 1
ATOM 693 O O . LEU A 1 85 ? 9.025 7.036 -24.424 1.00 80.88 85 LEU A O 1
ATOM 697 N N . GLU A 1 86 ? 9.922 6.998 -22.375 1.00 85.25 86 GLU A N 1
ATOM 698 C CA . GLU A 1 86 ? 11.021 6.115 -22.747 1.00 85.25 86 GLU A CA 1
ATOM 699 C C . GLU A 1 86 ? 10.536 4.664 -22.852 1.00 85.25 86 GLU A C 1
ATOM 701 O O . GLU A 1 86 ? 9.601 4.275 -22.144 1.00 85.25 86 GLU A O 1
ATOM 706 N N . PRO A 1 87 ? 11.167 3.826 -23.694 1.00 86.00 87 PRO A N 1
ATOM 707 C CA . PRO A 1 87 ? 10.845 2.405 -23.770 1.00 86.00 87 PRO A CA 1
ATOM 708 C C . PRO A 1 87 ? 10.983 1.700 -22.408 1.00 86.00 87 PRO A C 1
ATOM 710 O O . PRO A 1 87 ? 11.850 2.079 -21.616 1.00 86.00 87 PRO A O 1
ATOM 713 N N . PRO A 1 88 ? 10.215 0.625 -22.135 1.00 84.38 88 PRO A N 1
ATOM 714 C CA . PRO A 1 88 ? 10.257 -0.080 -20.850 1.00 84.38 88 PRO A CA 1
ATOM 715 C C . PRO A 1 88 ? 11.666 -0.494 -20.392 1.00 84.38 88 PRO A C 1
ATOM 717 O O . PRO A 1 88 ? 11.970 -0.422 -19.205 1.00 84.38 88 PRO A O 1
ATOM 720 N N . GLN A 1 89 ? 12.540 -0.888 -21.324 1.00 86.50 89 GLN A N 1
ATOM 721 C CA . GLN A 1 89 ? 13.923 -1.289 -21.042 1.00 86.50 89 GLN A CA 1
ATOM 722 C C . GLN A 1 89 ? 14.807 -0.121 -20.589 1.00 86.50 89 GLN A C 1
ATOM 724 O O . GLN A 1 89 ? 15.747 -0.327 -19.826 1.00 86.50 89 GLN A O 1
ATOM 729 N N . GLU A 1 90 ? 14.524 1.094 -21.061 1.00 88.75 90 GLU A N 1
ATOM 730 C CA . GLU A 1 90 ? 15.219 2.303 -20.618 1.00 88.75 90 GLU A CA 1
ATOM 731 C C . GLU A 1 90 ? 14.677 2.753 -19.262 1.00 88.75 90 GLU A C 1
ATOM 733 O O . GLU A 1 90 ? 15.464 3.002 -18.353 1.00 88.75 90 GLU A O 1
ATOM 738 N N . ARG A 1 91 ? 13.350 2.712 -19.075 1.00 87.94 91 ARG A N 1
ATOM 739 C CA . ARG A 1 91 ? 12.720 3.022 -17.784 1.00 87.94 91 ARG A CA 1
ATOM 740 C C . ARG A 1 91 ? 13.231 2.135 -16.657 1.00 87.94 91 ARG A C 1
ATOM 742 O O . ARG A 1 91 ? 13.573 2.647 -15.602 1.00 87.94 91 ARG A O 1
ATOM 749 N N . ALA A 1 92 ? 13.372 0.833 -16.905 1.00 87.88 92 ALA A N 1
ATOM 750 C CA . ALA A 1 92 ? 13.861 -0.126 -15.915 1.00 87.88 92 ALA A CA 1
ATOM 751 C C . ALA A 1 92 ? 15.219 0.253 -15.293 1.00 87.88 92 ALA A C 1
ATOM 753 O O . ALA A 1 92 ? 15.507 -0.141 -14.170 1.00 87.88 92 ALA A O 1
ATOM 754 N N . LYS A 1 93 ? 16.048 1.046 -15.987 1.00 88.69 93 LYS A N 1
ATOM 755 C CA . LYS A 1 93 ? 17.341 1.530 -15.471 1.00 88.69 93 LYS A CA 1
ATOM 756 C C . LYS A 1 93 ? 17.200 2.588 -14.374 1.00 88.69 93 LYS A C 1
ATOM 758 O O . LYS A 1 93 ? 18.187 2.906 -13.719 1.00 88.69 93 LYS A O 1
ATOM 763 N N . TYR A 1 94 ? 16.011 3.167 -14.228 1.00 87.00 94 TYR A N 1
ATOM 764 C CA . TYR A 1 94 ? 15.681 4.181 -13.230 1.00 87.00 94 TYR A CA 1
ATOM 765 C C . TYR A 1 94 ? 14.858 3.626 -12.067 1.00 87.00 94 TYR A C 1
ATOM 767 O O . TYR A 1 94 ? 14.500 4.407 -11.189 1.00 87.00 94 TYR A O 1
ATOM 775 N N . ALA A 1 95 ? 14.537 2.328 -12.076 1.00 88.62 95 ALA A N 1
ATOM 776 C CA . ALA A 1 95 ? 13.908 1.667 -10.943 1.00 88.62 95 ALA A CA 1
ATOM 777 C C . ALA A 1 95 ? 14.784 1.827 -9.693 1.00 88.62 95 ALA A C 1
ATOM 779 O O . ALA A 1 95 ? 16.005 1.682 -9.769 1.00 88.62 95 ALA A O 1
ATOM 780 N N . ALA A 1 96 ? 14.166 2.139 -8.558 1.00 83.38 96 ALA A N 1
ATOM 781 C CA . ALA A 1 96 ? 14.877 2.259 -7.297 1.00 83.38 96 ALA A CA 1
ATOM 782 C C . ALA A 1 96 ? 15.491 0.910 -6.883 1.00 83.38 96 ALA A C 1
ATOM 784 O O . ALA A 1 96 ? 14.795 -0.102 -6.788 1.00 83.38 96 ALA A O 1
ATOM 785 N N . ASP A 1 97 ? 16.794 0.911 -6.595 1.00 73.88 97 ASP A N 1
ATOM 786 C CA . ASP A 1 97 ? 17.515 -0.274 -6.129 1.00 73.88 97 ASP A CA 1
ATOM 787 C C . ASP A 1 97 ? 17.137 -0.589 -4.671 1.00 73.88 97 ASP A C 1
ATOM 789 O O . ASP A 1 97 ? 17.573 0.102 -3.748 1.00 73.88 97 ASP A O 1
ATOM 793 N N . ASP A 1 98 ? 16.333 -1.638 -4.466 1.00 68.88 98 ASP A N 1
ATOM 794 C CA . ASP A 1 98 ? 15.958 -2.230 -3.166 1.00 68.88 98 ASP A CA 1
ATOM 795 C C . ASP A 1 98 ? 15.405 -1.249 -2.103 1.00 68.88 98 ASP A C 1
ATOM 797 O O . ASP A 1 98 ? 15.323 -1.581 -0.917 1.00 68.88 98 ASP A O 1
ATOM 801 N N . GLN A 1 99 ? 14.990 -0.044 -2.505 1.00 77.06 99 GLN A N 1
ATOM 802 C CA . GLN A 1 99 ? 14.483 1.002 -1.616 1.00 77.06 99 GLN A CA 1
ATOM 803 C C . GLN A 1 99 ? 13.085 1.444 -2.034 1.00 77.06 99 GLN A C 1
ATOM 805 O O . GLN A 1 99 ? 12.807 1.688 -3.208 1.00 77.06 99 GLN A O 1
ATOM 810 N N . TYR A 1 100 ? 12.198 1.590 -1.051 1.00 88.00 100 TYR A N 1
ATOM 811 C CA . TYR A 1 100 ? 10.929 2.271 -1.277 1.00 88.00 100 TYR A CA 1
ATOM 812 C C . TYR A 1 100 ? 11.139 3.782 -1.234 1.00 88.00 100 TYR A C 1
ATOM 814 O O . TYR A 1 100 ? 12.046 4.269 -0.562 1.00 88.00 100 TYR A O 1
ATOM 822 N N . GLY A 1 101 ? 10.251 4.543 -1.872 1.00 85.62 101 GLY A N 1
ATOM 823 C CA . GLY A 1 101 ? 10.233 5.982 -1.634 1.00 85.62 101 GLY A CA 1
ATOM 824 C C . GLY A 1 101 ? 9.871 6.293 -0.179 1.00 85.62 101 GLY A C 1
ATOM 825 O O . GLY A 1 101 ? 9.154 5.538 0.495 1.00 85.62 101 GLY A O 1
ATOM 826 N N . ALA A 1 102 ? 10.343 7.440 0.314 1.00 86.44 102 ALA A N 1
ATOM 827 C CA . ALA A 1 102 ? 10.264 7.798 1.733 1.00 86.44 102 ALA A CA 1
ATOM 828 C C . ALA A 1 102 ? 8.838 7.769 2.324 1.00 86.44 102 ALA A C 1
ATOM 830 O O . ALA A 1 102 ? 8.645 7.561 3.526 1.00 86.44 102 ALA A O 1
ATOM 831 N N . PHE A 1 103 ? 7.805 8.000 1.505 1.00 87.00 103 PHE A N 1
ATOM 832 C CA . PHE A 1 103 ? 6.412 7.922 1.954 1.00 87.00 103 PHE A CA 1
ATOM 833 C C . PHE A 1 103 ? 5.938 6.487 2.166 1.00 87.00 103 PHE A C 1
ATOM 835 O O . PHE A 1 103 ? 5.144 6.248 3.079 1.00 87.00 103 PHE A O 1
ATOM 842 N N . THR A 1 104 ? 6.385 5.567 1.314 1.00 92.19 104 THR A N 1
ATOM 843 C CA . THR A 1 104 ? 6.079 4.144 1.420 1.00 92.19 104 THR A CA 1
ATOM 844 C C . THR A 1 104 ? 6.742 3.579 2.666 1.00 92.19 104 THR A C 1
ATOM 846 O O . THR A 1 104 ? 6.037 3.056 3.525 1.00 92.19 104 THR A O 1
ATOM 849 N N . GLU A 1 105 ? 8.051 3.800 2.819 1.00 92.06 105 GLU A N 1
ATOM 850 C CA . GLU A 1 105 ? 8.835 3.350 3.975 1.00 92.06 105 GLU A CA 1
ATOM 851 C C . GLU A 1 105 ? 8.242 3.863 5.295 1.00 92.06 105 GLU A C 1
ATOM 853 O O . GLU A 1 105 ? 7.923 3.090 6.202 1.00 92.06 105 GLU A O 1
ATOM 858 N N . ARG A 1 106 ? 7.965 5.171 5.382 1.00 91.94 106 ARG A N 1
ATOM 859 C CA . ARG A 1 106 ? 7.373 5.758 6.589 1.00 91.94 106 ARG A CA 1
ATOM 860 C C . ARG A 1 106 ? 6.019 5.146 6.932 1.00 91.94 106 ARG A C 1
ATOM 862 O O . ARG A 1 106 ? 5.737 4.945 8.114 1.00 91.94 106 ARG A O 1
ATOM 869 N N . GLU A 1 107 ? 5.158 4.901 5.944 1.00 93.62 107 GLU A N 1
ATOM 870 C CA . GLU A 1 107 ? 3.844 4.303 6.193 1.00 93.62 107 GLU A CA 1
ATOM 871 C C . GLU A 1 107 ? 3.973 2.854 6.673 1.00 93.62 107 GLU A C 1
ATOM 873 O O . GLU A 1 107 ? 3.337 2.497 7.668 1.00 93.62 107 GLU A O 1
ATOM 878 N N . THR A 1 108 ? 4.809 2.041 6.022 1.00 94.69 108 THR A N 1
ATOM 879 C CA . THR A 1 108 ? 4.998 0.631 6.385 1.00 94.69 108 THR A CA 1
ATOM 880 C C . THR A 1 108 ? 5.612 0.480 7.771 1.00 94.69 108 THR A C 1
ATOM 882 O O . THR A 1 108 ? 5.103 -0.299 8.581 1.00 94.69 108 THR A O 1
ATOM 885 N N . ASP A 1 109 ? 6.628 1.282 8.089 1.00 95.06 109 ASP A N 1
ATOM 886 C CA . ASP A 1 109 ? 7.320 1.227 9.376 1.00 95.06 109 ASP A CA 1
ATOM 887 C C . ASP A 1 109 ? 6.426 1.702 10.516 1.00 95.06 109 ASP A C 1
ATOM 889 O O . ASP A 1 109 ? 6.297 1.030 11.543 1.00 95.06 109 ASP A O 1
ATOM 893 N N . THR A 1 110 ? 5.748 2.836 10.319 1.00 94.38 110 THR A N 1
ATOM 894 C CA . THR A 1 110 ? 4.856 3.410 11.332 1.00 94.38 110 THR A CA 1
ATOM 895 C C . THR A 1 110 ? 3.692 2.467 11.618 1.00 94.38 110 THR A C 1
ATOM 897 O O . THR A 1 110 ? 3.406 2.168 12.777 1.00 94.38 110 THR A O 1
ATOM 900 N N . LEU A 1 111 ? 3.027 1.956 10.578 1.00 95.62 111 LEU A N 1
ATOM 901 C CA . LEU A 1 111 ? 1.889 1.052 10.741 1.00 95.62 111 LEU A CA 1
ATOM 902 C C . LEU A 1 111 ? 2.312 -0.282 11.371 1.00 95.62 111 LEU A C 1
ATOM 904 O O . LEU A 1 111 ? 1.609 -0.813 12.236 1.00 95.62 111 LEU A O 1
ATOM 908 N N . GLY A 1 112 ? 3.479 -0.802 10.979 1.00 96.06 112 GLY A N 1
ATOM 909 C CA . GLY A 1 112 ? 4.071 -1.995 11.571 1.00 96.06 112 GLY A CA 1
ATOM 910 C C . GLY A 1 112 ? 4.379 -1.812 13.058 1.00 96.06 112 GLY A C 1
ATOM 911 O O . GLY A 1 112 ? 4.006 -2.661 13.870 1.00 96.06 112 GLY A O 1
ATOM 912 N N . ALA A 1 113 ? 5.003 -0.694 13.438 1.00 95.31 113 ALA A N 1
ATOM 913 C CA . ALA A 1 113 ? 5.305 -0.372 14.831 1.00 95.31 113 ALA A CA 1
ATOM 914 C C . ALA A 1 113 ? 4.033 -0.222 15.6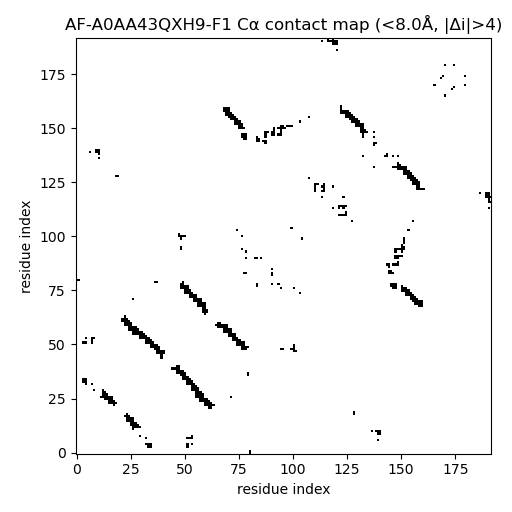81 1.00 95.31 113 ALA A C 1
ATOM 916 O O . ALA A 1 113 ? 3.936 -0.819 16.752 1.00 95.31 113 ALA A O 1
ATOM 917 N N . LEU A 1 114 ? 3.027 0.504 15.183 1.00 94.50 114 LEU A N 1
ATOM 918 C CA . LEU A 1 114 ? 1.759 0.715 15.892 1.00 94.50 114 LEU A CA 1
ATOM 919 C C . LEU A 1 114 ? 0.960 -0.582 16.053 1.00 94.50 114 LEU A C 1
ATOM 921 O O . LEU A 1 114 ? 0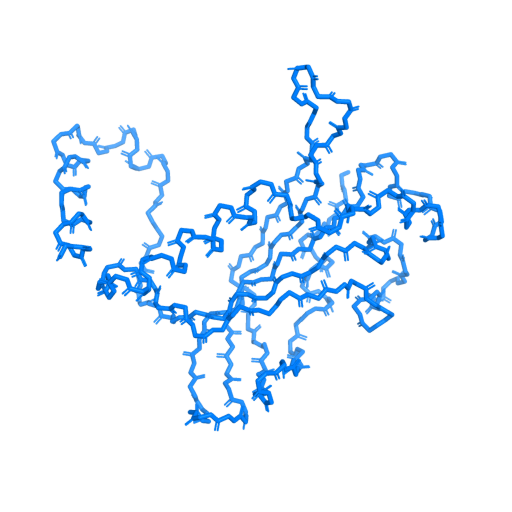.371 -0.818 17.107 1.00 94.50 114 LEU A O 1
ATOM 925 N N . THR A 1 115 ? 1.001 -1.467 15.054 1.00 95.19 115 THR A N 1
ATOM 926 C CA . THR A 1 115 ? 0.381 -2.796 15.150 1.00 95.19 115 THR A CA 1
ATOM 927 C C . THR A 1 115 ? 1.071 -3.657 16.212 1.00 95.19 115 THR A C 1
ATOM 929 O O . THR A 1 115 ? 0.387 -4.292 17.015 1.00 95.19 115 THR A O 1
ATOM 932 N N . LYS A 1 116 ? 2.412 -3.649 16.263 1.00 94.81 116 LYS A N 1
ATOM 933 C CA . LYS A 1 116 ? 3.200 -4.364 17.288 1.00 94.81 116 LYS A CA 1
ATOM 934 C C . LYS A 1 116 ? 2.950 -3.827 18.698 1.00 94.81 116 LYS A C 1
ATOM 936 O O . LYS A 1 116 ? 2.928 -4.606 19.641 1.00 94.81 116 LYS A O 1
ATOM 941 N N . ALA A 1 117 ? 2.723 -2.522 18.830 1.00 92.50 117 ALA A N 1
ATOM 942 C CA . ALA A 1 117 ? 2.347 -1.879 20.087 1.00 92.50 117 ALA A CA 1
ATOM 943 C C . ALA A 1 117 ? 0.870 -2.096 20.470 1.00 92.50 117 ALA A C 1
ATOM 945 O O . ALA A 1 117 ? 0.409 -1.533 21.454 1.00 92.50 117 ALA A O 1
ATOM 946 N N . HIS A 1 118 ? 0.111 -2.884 19.698 1.00 90.81 118 HIS A N 1
ATOM 947 C CA . HIS A 1 118 ? -1.322 -3.104 19.900 1.00 90.81 118 HIS A CA 1
ATOM 948 C C . HIS A 1 118 ? -2.159 -1.814 19.922 1.00 90.81 118 HIS A C 1
ATOM 950 O O . HIS A 1 118 ? -3.219 -1.787 20.550 1.00 90.81 118 HIS A O 1
ATOM 956 N N . CYS A 1 119 ? -1.734 -0.771 19.195 1.00 90.38 119 CYS A N 1
ATOM 957 C CA . CYS A 1 119 ? -2.479 0.480 19.152 1.00 90.38 119 CYS A CA 1
ATOM 958 C C . CYS A 1 119 ? -3.912 0.246 18.638 1.00 90.38 119 CYS A C 1
ATOM 960 O O . CYS A 1 119 ? -4.141 -0.315 17.563 1.00 90.38 119 CYS A O 1
ATOM 962 N N . THR A 1 120 ? -4.889 0.677 19.434 1.00 88.50 120 THR A N 1
ATOM 963 C CA . THR A 1 120 ? -6.323 0.426 19.219 1.00 88.50 120 THR A CA 1
ATOM 964 C C . THR A 1 120 ? -6.984 1.452 18.301 1.00 88.50 120 THR A C 1
ATOM 966 O O . THR A 1 120 ? -8.055 1.192 17.755 1.00 88.50 120 THR A O 1
ATOM 969 N N . VAL A 1 121 ? -6.336 2.601 18.095 1.00 87.25 121 VAL A N 1
ATOM 970 C CA . VAL A 1 121 ? -6.843 3.731 17.296 1.00 87.25 121 VAL A CA 1
ATOM 971 C C . VAL A 1 121 ? -6.247 3.795 15.888 1.00 87.25 121 VAL A C 1
ATOM 973 O O . VAL A 1 121 ? -6.465 4.760 15.156 1.00 87.25 121 VAL A O 1
ATOM 976 N N . THR A 1 122 ? -5.515 2.759 15.482 1.00 90.56 122 THR A N 1
ATOM 977 C CA . THR A 1 122 ? -4.980 2.611 14.125 1.00 90.56 122 THR A CA 1
ATOM 978 C C . THR A 1 122 ? -5.420 1.301 13.494 1.00 90.56 122 THR A C 1
ATOM 980 O O . THR A 1 122 ? -5.609 0.318 14.212 1.00 90.56 122 THR A O 1
ATOM 983 N N . PRO A 1 123 ? -5.553 1.241 12.156 1.00 93.38 123 PRO A N 1
ATOM 984 C CA . PRO A 1 123 ? -5.754 -0.024 11.468 1.00 93.38 123 PRO A CA 1
ATOM 985 C C . PRO A 1 123 ? -4.659 -1.020 11.846 1.00 93.38 123 PRO A C 1
ATOM 987 O O . PRO A 1 123 ? -3.478 -0.686 11.816 1.00 93.38 123 PRO A O 1
ATOM 990 N N . LYS A 1 124 ? -5.035 -2.257 12.161 1.00 94.94 124 LYS A N 1
ATOM 991 C CA . LYS A 1 124 ? -4.056 -3.336 12.316 1.00 94.94 124 LYS A CA 1
ATOM 992 C C . LYS A 1 124 ? -3.500 -3.727 10.951 1.00 94.94 124 LYS A C 1
ATOM 994 O O . LYS A 1 124 ? -4.279 -3.989 10.033 1.00 94.94 124 LYS A O 1
ATOM 999 N N . LEU A 1 125 ? -2.179 -3.809 10.832 1.00 97.44 125 LEU A N 1
ATOM 1000 C CA . LEU A 1 125 ? -1.519 -4.430 9.688 1.00 97.44 125 LEU A CA 1
ATOM 1001 C C . LEU A 1 125 ? -1.781 -5.939 9.727 1.00 97.44 125 LEU A C 1
ATOM 1003 O O . LEU A 1 125 ? -1.434 -6.602 10.703 1.00 97.44 125 LEU A O 1
ATOM 1007 N N . TYR A 1 126 ? -2.409 -6.476 8.685 1.00 96.94 126 TYR A N 1
ATOM 1008 C CA . TYR A 1 126 ? -2.577 -7.920 8.519 1.00 96.94 126 TYR A CA 1
ATOM 1009 C C . TYR A 1 126 ? -1.406 -8.522 7.759 1.00 96.94 126 TYR A C 1
ATOM 1011 O O . TYR A 1 126 ? -0.903 -9.568 8.153 1.00 96.94 126 TYR A O 1
ATOM 1019 N N . LEU A 1 127 ? -0.962 -7.847 6.700 1.00 97.00 127 LEU A N 1
ATOM 1020 C CA . LEU A 1 127 ? 0.126 -8.309 5.854 1.00 97.00 127 LEU A CA 1
ATOM 1021 C C . LEU A 1 127 ? 0.792 -7.117 5.164 1.00 97.00 127 LEU A C 1
ATOM 1023 O O . LEU A 1 127 ? 0.117 -6.215 4.668 1.00 97.00 127 LEU A O 1
ATOM 1027 N N . LEU A 1 128 ? 2.118 -7.158 5.093 1.00 97.25 128 LEU A N 1
ATOM 1028 C CA . LEU A 1 128 ? 2.919 -6.306 4.225 1.00 97.25 128 LEU A CA 1
ATOM 1029 C C . LEU A 1 128 ? 3.578 -7.193 3.173 1.00 97.25 128 LEU A C 1
ATOM 1031 O O . LEU A 1 128 ? 4.342 -8.080 3.534 1.00 97.25 128 LEU A O 1
ATOM 1035 N N . HIS A 1 129 ? 3.295 -6.963 1.895 1.00 95.81 129 HIS A N 1
ATOM 1036 C CA . HIS A 1 129 ? 3.855 -7.746 0.798 1.00 95.81 129 HIS A CA 1
ATOM 1037 C C . HIS A 1 129 ? 4.580 -6.828 -0.189 1.00 95.81 129 HIS A C 1
ATOM 1039 O O . HIS A 1 129 ? 3.931 -6.211 -1.035 1.00 95.81 129 HIS A O 1
ATOM 1045 N N . PRO A 1 130 ? 5.908 -6.706 -0.082 1.00 94.19 130 PRO A N 1
ATOM 1046 C CA . PRO A 1 130 ? 6.705 -6.065 -1.110 1.00 94.19 130 PRO A CA 1
ATOM 1047 C C . PRO A 1 130 ? 7.017 -7.035 -2.249 1.00 94.19 130 PRO A C 1
ATOM 1049 O O . PRO A 1 130 ? 7.236 -8.227 -2.023 1.00 94.19 130 PRO A O 1
ATOM 1052 N N . ALA A 1 131 ? 7.041 -6.513 -3.466 1.00 92.00 131 ALA A N 1
ATOM 1053 C CA . ALA A 1 131 ? 7.430 -7.222 -4.672 1.00 92.00 131 ALA A CA 1
ATOM 1054 C C . ALA A 1 131 ? 8.049 -6.242 -5.680 1.00 92.00 131 ALA A C 1
ATOM 1056 O O . ALA A 1 131 ? 8.027 -5.025 -5.485 1.00 92.00 131 ALA A O 1
ATOM 1057 N N . LEU A 1 132 ? 8.587 -6.784 -6.769 1.00 91.62 132 LEU A N 1
ATOM 1058 C CA . LEU A 1 132 ? 9.013 -6.003 -7.925 1.00 91.62 132 LEU A CA 1
ATOM 1059 C C . LEU A 1 132 ? 7.917 -6.026 -8.992 1.00 91.62 132 LEU A C 1
ATOM 1061 O O . LEU A 1 132 ? 7.171 -6.999 -9.116 1.00 91.62 132 LEU A O 1
ATOM 1065 N N . GLN A 1 133 ? 7.819 -4.950 -9.763 1.00 88.81 133 GLN A N 1
ATOM 1066 C CA . GLN A 1 133 ? 6.911 -4.852 -10.897 1.00 88.81 133 GLN A CA 1
ATOM 1067 C C . GLN A 1 133 ? 7.342 -5.833 -11.991 1.00 88.81 133 GLN A C 1
ATOM 1069 O O . GLN A 1 133 ? 8.387 -5.662 -12.624 1.00 88.81 133 GLN A O 1
ATOM 1074 N N . ASP A 1 134 ? 6.507 -6.845 -12.221 1.00 80.44 134 ASP A N 1
ATOM 1075 C CA . ASP A 1 134 ? 6.668 -7.846 -13.273 1.00 80.44 134 ASP A CA 1
ATOM 1076 C C . ASP A 1 134 ? 5.638 -7.669 -14.401 1.00 80.44 134 ASP A C 1
ATOM 1078 O O . ASP A 1 134 ? 4.704 -6.867 -14.312 1.00 80.44 134 ASP A O 1
ATOM 1082 N N . GLU A 1 135 ? 5.761 -8.470 -15.463 1.00 72.44 135 GLU A N 1
ATOM 1083 C CA . GLU A 1 135 ? 4.855 -8.427 -16.617 1.00 72.44 135 GLU A CA 1
ATOM 1084 C C . GLU A 1 135 ? 3.364 -8.578 -16.277 1.00 72.44 135 GLU A C 1
ATOM 1086 O O . GLU A 1 135 ? 2.520 -8.177 -17.079 1.00 72.44 135 GLU A O 1
ATOM 1091 N N . SER A 1 136 ? 3.009 -9.156 -15.127 1.00 70.75 136 SER A N 1
ATOM 1092 C CA . SER A 1 136 ? 1.615 -9.282 -14.706 1.00 70.75 136 SER A CA 1
ATOM 1093 C C . SER A 1 136 ? 1.046 -7.947 -14.220 1.00 70.75 136 SER A C 1
ATOM 1095 O O . SER A 1 136 ? -0.154 -7.706 -14.351 1.00 70.75 136 SER A O 1
ATOM 1097 N N . ILE A 1 137 ? 1.873 -7.070 -13.647 1.00 68.56 137 ILE A N 1
ATOM 1098 C CA . ILE A 1 137 ? 1.491 -5.709 -13.242 1.00 68.56 137 ILE A CA 1
ATOM 1099 C C . ILE A 1 137 ? 1.502 -4.774 -14.454 1.00 68.56 137 ILE A C 1
ATOM 1101 O O . ILE A 1 137 ? 0.622 -3.929 -14.586 1.00 68.56 137 ILE A O 1
ATOM 1105 N N . LEU A 1 138 ? 2.439 -4.989 -15.385 1.00 63.06 138 LEU A N 1
ATOM 1106 C CA . LEU A 1 138 ? 2.657 -4.131 -16.555 1.00 63.06 138 LEU A CA 1
ATOM 1107 C C . LEU A 1 138 ? 1.522 -4.157 -17.606 1.00 63.06 138 LEU A C 1
ATOM 1109 O O . LEU A 1 138 ? 1.552 -3.366 -18.549 1.00 63.06 138 LEU A O 1
ATOM 1113 N N . ARG A 1 139 ? 0.526 -5.043 -17.482 1.00 59.56 139 ARG A N 1
ATOM 1114 C CA . ARG A 1 139 ? -0.581 -5.200 -18.445 1.00 59.56 139 ARG A CA 1
ATOM 1115 C C . ARG A 1 139 ? -1.768 -4.285 -18.113 1.00 59.56 139 ARG A C 1
ATOM 1117 O O . ARG A 1 139 ? -2.810 -4.754 -17.665 1.00 59.56 139 ARG A O 1
ATOM 1124 N N . GLY A 1 140 ? -1.612 -2.984 -18.360 1.00 57.09 140 GLY A N 1
ATOM 1125 C CA . GLY A 1 140 ? -2.750 -2.067 -18.516 1.00 57.09 140 GLY A CA 1
ATOM 1126 C C . GLY A 1 140 ? -3.487 -2.315 -19.843 1.00 57.09 140 GLY A C 1
ATOM 1127 O O . GLY A 1 140 ? -2.903 -2.867 -20.780 1.00 57.09 140 GLY A O 1
ATOM 1128 N N . LYS A 1 141 ? -4.764 -1.916 -19.940 1.00 52.69 141 LYS A N 1
ATOM 1129 C CA . LYS A 1 141 ? -5.605 -2.129 -21.140 1.00 52.69 141 LYS A CA 1
ATOM 1130 C C . LYS A 1 141 ? -5.067 -1.446 -22.406 1.00 52.69 141 LYS A C 1
ATOM 1132 O O . LYS A 1 141 ? -5.292 -1.971 -23.493 1.00 52.69 141 LYS A O 1
ATOM 1137 N N . ASP A 1 142 ? -4.287 -0.377 -22.247 1.00 53.03 142 ASP A N 1
ATOM 1138 C CA . ASP A 1 142 ? -3.751 0.435 -23.349 1.00 53.03 142 ASP A CA 1
ATOM 1139 C C . ASP A 1 142 ? -2.249 0.214 -23.622 1.00 53.03 142 ASP A C 1
ATOM 1141 O O . ASP A 1 142 ? -1.628 0.949 -24.385 1.00 53.03 142 ASP A O 1
ATOM 1145 N N . GLY A 1 143 ? -1.655 -0.837 -23.046 1.00 53.44 143 GLY A N 1
ATOM 1146 C CA . GLY A 1 143 ? -0.262 -1.212 -23.298 1.00 53.44 143 GLY A CA 1
ATOM 1147 C C . GLY A 1 143 ? 0.748 -0.731 -22.249 1.00 53.44 143 GLY A C 1
ATOM 1148 O O . GLY A 1 143 ? 0.439 -0.029 -21.289 1.00 53.44 143 GLY A O 1
ATOM 1149 N N . TYR A 1 144 ? 1.985 -1.199 -22.434 1.00 56.50 144 TYR A N 1
ATOM 1150 C CA . TYR A 1 144 ? 3.109 -1.257 -21.485 1.00 56.50 144 TYR A CA 1
ATOM 1151 C C . TYR A 1 144 ? 3.721 0.096 -21.062 1.00 56.50 144 TYR A C 1
ATOM 1153 O O . TYR A 1 144 ? 4.851 0.136 -20.571 1.00 56.50 144 TYR A O 1
ATOM 1161 N N . GLU A 1 145 ? 3.062 1.225 -21.299 1.00 63.72 145 GLU A N 1
ATOM 1162 C CA . GLU A 1 145 ? 3.778 2.498 -21.450 1.00 63.72 145 GLU A CA 1
ATOM 1163 C C . GLU A 1 145 ? 4.082 3.237 -20.142 1.00 63.72 145 GLU A C 1
ATOM 1165 O O . GLU A 1 145 ? 4.975 4.075 -20.141 1.00 63.72 145 GLU A O 1
ATOM 1170 N N . TYR A 1 146 ? 3.435 2.909 -19.021 1.00 71.94 146 TYR A N 1
ATOM 1171 C CA . TYR A 1 146 ? 3.414 3.832 -17.870 1.00 71.94 146 TYR A CA 1
ATOM 1172 C C . TYR A 1 146 ? 3.989 3.285 -16.564 1.00 71.94 146 TYR A C 1
ATOM 1174 O O . TYR A 1 146 ? 4.168 4.034 -15.606 1.00 71.94 146 TYR A O 1
ATOM 1182 N N . TRP A 1 147 ? 4.296 1.995 -16.520 1.00 83.31 147 TRP A N 1
ATOM 1183 C CA . TRP A 1 147 ? 4.865 1.347 -15.344 1.00 83.31 147 TRP A CA 1
ATOM 1184 C C . TRP A 1 147 ? 6.395 1.298 -15.404 1.00 83.31 147 TRP A C 1
ATOM 1186 O O . TRP A 1 147 ? 6.982 1.467 -16.481 1.00 83.31 147 TRP A O 1
ATOM 1196 N N . MET A 1 148 ? 7.026 1.062 -14.252 1.00 87.81 148 MET A N 1
ATOM 1197 C CA . MET A 1 148 ? 8.477 0.993 -14.082 1.00 87.81 148 MET A CA 1
ATOM 1198 C C . MET A 1 148 ? 8.898 -0.478 -13.936 1.00 87.81 148 MET A C 1
ATOM 1200 O O . MET A 1 148 ? 8.828 -1.007 -12.828 1.00 87.81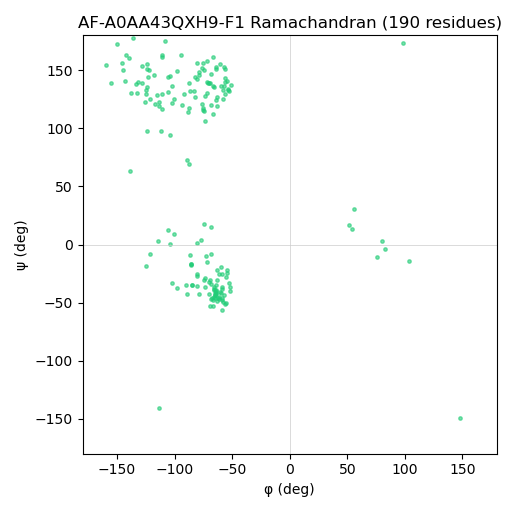 148 MET A O 1
ATOM 1204 N N . PRO A 1 149 ? 9.298 -1.189 -15.011 1.00 88.75 149 PRO A N 1
ATOM 1205 C CA . PRO A 1 149 ? 9.700 -2.587 -14.882 1.00 88.75 149 PRO A CA 1
ATOM 1206 C C . PRO A 1 149 ? 10.864 -2.725 -13.901 1.00 88.75 149 PRO A C 1
ATOM 1208 O O . PRO A 1 149 ? 11.820 -1.959 -13.979 1.00 88.75 149 PRO A O 1
ATOM 1211 N N . GLY A 1 150 ? 10.776 -3.683 -12.978 1.00 88.88 150 GLY A N 1
ATOM 1212 C CA . GLY A 1 150 ? 11.767 -3.843 -11.910 1.00 88.88 150 GLY A CA 1
ATOM 1213 C C . GLY A 1 150 ? 11.660 -2.822 -10.772 1.00 88.88 150 GLY A C 1
ATOM 1214 O O . GLY A 1 150 ? 12.268 -3.046 -9.735 1.00 88.88 150 GLY A O 1
ATOM 1215 N N . GLY A 1 151 ? 10.853 -1.765 -10.915 1.00 91.44 151 GLY A N 1
ATOM 1216 C CA . GLY A 1 151 ? 10.521 -0.857 -9.819 1.00 91.44 151 GLY A CA 1
ATOM 1217 C C . GLY A 1 151 ? 9.692 -1.557 -8.751 1.00 91.44 151 GLY A C 1
ATOM 1218 O O . GLY A 1 151 ? 9.084 -2.604 -8.996 1.00 91.44 151 GLY A O 1
ATOM 1219 N N . TYR A 1 152 ? 9.631 -0.994 -7.552 1.00 93.19 152 TYR A N 1
ATOM 1220 C CA . TYR A 1 152 ? 8.938 -1.669 -6.457 1.00 93.19 152 TYR A CA 1
ATOM 1221 C C . TYR A 1 152 ? 7.404 -1.583 -6.601 1.00 93.19 152 TYR A C 1
ATOM 1223 O O . TYR A 1 152 ? 6.834 -0.666 -7.208 1.00 93.19 152 TYR A O 1
ATOM 1231 N N . ILE A 1 153 ? 6.720 -2.540 -5.976 1.00 93.12 153 ILE A N 1
ATOM 1232 C CA . ILE A 1 153 ? 5.294 -2.497 -5.653 1.00 93.12 153 ILE A CA 1
ATOM 1233 C C . ILE A 1 153 ? 5.085 -3.038 -4.237 1.00 93.12 153 ILE A C 1
ATOM 1235 O O . ILE A 1 153 ? 5.574 -4.109 -3.884 1.00 93.12 153 ILE A O 1
ATOM 1239 N N . VAL A 1 154 ? 4.353 -2.302 -3.405 1.00 95.38 154 VAL A N 1
ATOM 1240 C CA . VAL A 1 154 ? 4.078 -2.682 -2.017 1.00 95.38 154 VAL A CA 1
ATOM 1241 C C . VAL A 1 154 ? 2.578 -2.779 -1.795 1.00 95.38 154 VAL A C 1
ATOM 1243 O O . VAL A 1 154 ? 1.839 -1.815 -2.005 1.00 95.38 154 VAL A O 1
ATOM 1246 N N . TYR A 1 155 ? 2.142 -3.940 -1.313 1.00 96.31 155 TYR A N 1
ATOM 1247 C CA . TYR A 1 155 ? 0.775 -4.178 -0.871 1.00 96.31 155 TYR A CA 1
ATOM 1248 C C . TYR A 1 155 ? 0.714 -4.133 0.654 1.00 96.31 155 TYR A C 1
ATOM 1250 O O . TYR A 1 155 ? 1.380 -4.904 1.347 1.00 96.31 155 TYR A O 1
ATOM 1258 N N . ILE A 1 156 ? -0.112 -3.235 1.178 1.00 97.88 156 ILE A N 1
ATOM 1259 C CA . ILE A 1 156 ? -0.351 -3.052 2.608 1.00 97.88 156 ILE A CA 1
ATOM 1260 C C . ILE A 1 156 ? -1.783 -3.504 2.890 1.00 97.88 156 ILE A C 1
ATOM 1262 O O . ILE A 1 156 ? -2.734 -2.753 2.661 1.00 97.88 156 ILE A O 1
ATOM 1266 N N . VAL A 1 157 ? -1.940 -4.740 3.367 1.00 97.88 157 VAL A N 1
ATOM 1267 C CA . VAL A 1 157 ? -3.235 -5.299 3.771 1.00 97.88 157 VAL A CA 1
ATOM 1268 C C . VAL A 1 157 ? -3.480 -4.933 5.225 1.00 97.88 157 VAL A C 1
ATOM 1270 O O . VAL A 1 157 ? -2.740 -5.343 6.121 1.00 97.88 157 VAL A O 1
ATOM 1273 N N . MET A 1 158 ? -4.529 -4.166 5.483 1.00 97.44 158 MET A N 1
ATOM 1274 C CA . MET A 1 158 ? -4.818 -3.639 6.810 1.00 97.44 158 MET A CA 1
ATOM 1275 C C . MET A 1 158 ? -6.307 -3.683 7.136 1.00 97.44 158 MET A C 1
ATOM 1277 O O . MET A 1 158 ? -7.172 -3.757 6.264 1.00 97.44 158 MET A O 1
ATOM 1281 N N . GLN A 1 159 ? -6.609 -3.613 8.426 1.00 96.44 159 GLN A N 1
ATOM 1282 C CA . GLN A 1 159 ? -7.972 -3.561 8.929 1.00 96.44 159 GLN A CA 1
ATOM 1283 C C . GLN A 1 159 ? -8.783 -2.438 8.270 1.00 96.44 159 GLN A C 1
ATOM 1285 O O . GLN A 1 159 ? -8.371 -1.276 8.244 1.00 96.44 159 GLN A O 1
ATOM 1290 N N . LYS A 1 160 ? -9.992 -2.771 7.811 1.00 93.88 160 LYS A N 1
ATOM 1291 C CA . LYS A 1 160 ? -10.995 -1.770 7.448 1.00 93.88 160 LYS A CA 1
ATOM 1292 C C . LYS A 1 160 ? -11.613 -1.196 8.722 1.00 93.88 160 LYS A C 1
ATOM 1294 O O . LYS A 1 160 ? -12.183 -1.933 9.523 1.00 93.88 160 LYS A O 1
ATOM 1299 N N . LEU A 1 161 ? -11.491 0.115 8.910 1.00 89.12 161 LEU A N 1
ATOM 1300 C CA . LEU A 1 161 ? -12.136 0.845 10.002 1.00 89.12 161 LEU A CA 1
ATOM 1301 C C . LEU A 1 161 ? -13.347 1.619 9.464 1.00 89.12 161 LEU A C 1
ATOM 1303 O O . LEU A 1 161 ? -13.269 2.148 8.356 1.00 89.12 161 LEU A O 1
ATOM 1307 N N . PRO A 1 162 ? -14.439 1.757 10.237 1.00 81.31 162 PRO A N 1
ATOM 1308 C CA . PRO A 1 162 ? -15.631 2.510 9.830 1.00 81.31 162 PRO A CA 1
ATOM 1309 C C . PRO A 1 162 ? -15.433 4.042 9.878 1.00 81.31 162 PRO A C 1
ATOM 1311 O O . PRO A 1 162 ? -16.401 4.792 9.956 1.00 81.31 162 PRO A O 1
ATOM 1314 N N . ALA A 1 163 ? -14.187 4.521 9.905 1.00 70.62 163 ALA A N 1
ATOM 1315 C CA . ALA A 1 163 ? -13.868 5.916 10.174 1.00 70.62 163 ALA A CA 1
ATOM 1316 C C . ALA A 1 163 ? -14.087 6.816 8.949 1.00 70.62 163 ALA A C 1
ATOM 1318 O O . ALA A 1 163 ? -13.864 6.418 7.806 1.00 70.62 163 ALA A O 1
ATOM 1319 N N . VAL A 1 164 ? -14.461 8.068 9.216 1.00 75.06 164 VAL A N 1
ATOM 1320 C CA . VAL A 1 164 ? -14.521 9.132 8.211 1.00 75.06 164 VAL A CA 1
ATOM 1321 C C . VAL A 1 164 ? -13.136 9.781 8.111 1.00 75.06 164 VAL A C 1
ATOM 1323 O O . VAL A 1 164 ? -12.552 10.101 9.152 1.00 75.06 164 VAL A O 1
ATOM 1326 N N . PRO A 1 165 ? -12.589 9.989 6.899 1.00 73.44 165 PRO A N 1
ATOM 1327 C CA . PRO A 1 165 ? -11.340 10.717 6.731 1.00 73.44 165 PRO A CA 1
ATOM 1328 C C . PRO A 1 165 ? -11.437 12.107 7.360 1.00 73.44 165 PRO A C 1
ATOM 1330 O O . PRO A 1 165 ? -12.370 12.861 7.085 1.00 73.44 165 PRO A O 1
ATOM 1333 N N . LEU A 1 166 ? -10.460 12.452 8.193 1.00 80.19 166 LEU A N 1
ATOM 1334 C CA . LEU A 1 166 ? -10.351 13.800 8.725 1.00 80.19 166 LEU A CA 1
ATOM 1335 C C . LEU A 1 166 ? -9.837 14.720 7.616 1.00 80.19 166 LEU A C 1
ATOM 1337 O O . LEU A 1 166 ? -8.708 14.558 7.148 1.00 80.19 166 LEU A O 1
ATOM 1341 N N . ASP A 1 167 ? -10.668 15.664 7.187 1.00 84.62 167 ASP A N 1
ATOM 1342 C CA . ASP A 1 167 ? -10.276 16.627 6.164 1.00 84.62 167 ASP A CA 1
ATOM 1343 C C . ASP A 1 167 ? -9.174 17.563 6.685 1.00 84.62 167 ASP A C 1
ATOM 1345 O O . ASP A 1 167 ? -9.215 18.051 7.819 1.00 84.62 167 ASP A O 1
ATOM 1349 N N . TRP A 1 168 ? -8.166 17.804 5.844 1.00 84.75 168 TRP A N 1
ATOM 1350 C CA . TRP A 1 168 ? -7.001 18.611 6.202 1.00 84.75 168 TRP A CA 1
ATOM 1351 C C . TRP A 1 168 ? -7.374 20.069 6.478 1.00 84.75 168 TRP A C 1
ATOM 1353 O O . TRP A 1 168 ? -6.876 20.659 7.440 1.00 84.75 168 TRP A O 1
ATOM 1363 N N . ASN A 1 169 ? -8.255 20.650 5.662 1.00 87.69 169 ASN A N 1
ATOM 1364 C CA . ASN A 1 169 ? -8.676 22.035 5.827 1.00 87.69 169 ASN A CA 1
ATOM 1365 C C . ASN A 1 169 ? -9.545 22.188 7.071 1.00 87.69 169 ASN A C 1
ATOM 1367 O O . ASN A 1 169 ? -9.303 23.106 7.852 1.00 87.69 169 ASN A O 1
ATOM 1371 N N . ILE A 1 170 ? -10.466 21.254 7.315 1.00 87.00 170 ILE A N 1
ATOM 1372 C CA . ILE A 1 170 ? -11.260 21.234 8.549 1.00 87.00 170 ILE A CA 1
ATOM 1373 C C . ILE A 1 170 ? -10.326 21.149 9.764 1.00 87.00 170 ILE A C 1
ATOM 1375 O O . ILE A 1 170 ? -10.414 21.956 10.691 1.00 87.00 170 ILE A O 1
ATOM 1379 N N . PHE A 1 171 ? -9.369 20.219 9.752 1.00 89.25 171 PHE A N 1
ATOM 1380 C CA . PHE A 1 171 ? -8.481 20.024 10.893 1.00 89.25 171 PHE A CA 1
ATOM 1381 C C . PHE A 1 171 ? -7.593 21.237 11.187 1.00 89.25 171 PHE A C 1
ATOM 1383 O O . PHE A 1 171 ? -7.389 21.564 12.354 1.00 89.25 171 PHE A O 1
ATOM 1390 N N . TRP A 1 172 ? -7.029 21.898 10.175 1.00 89.94 172 TRP A N 1
ATOM 1391 C CA . TRP A 1 172 ? -6.089 22.998 10.412 1.00 89.94 172 TRP A CA 1
ATOM 1392 C C . TRP A 1 172 ? -6.741 24.369 10.519 1.00 89.94 172 TRP A C 1
ATOM 1394 O O . TRP A 1 172 ? -6.264 25.184 11.315 1.00 89.94 172 TRP A O 1
ATOM 1404 N N . ASN A 1 173 ? -7.804 24.612 9.753 1.00 91.12 173 ASN A N 1
ATOM 1405 C CA . ASN A 1 173 ? -8.399 25.938 9.609 1.00 91.12 173 ASN A CA 1
ATOM 1406 C C . ASN A 1 173 ? -9.677 26.099 10.437 1.00 91.12 173 ASN A C 1
ATOM 1408 O O . ASN A 1 173 ? -9.928 27.193 10.935 1.00 91.12 173 ASN A O 1
ATOM 1412 N N . GLU A 1 174 ? -10.463 25.034 10.619 1.00 92.50 174 GLU A N 1
ATOM 1413 C CA . GLU A 1 174 ? -11.737 25.110 11.348 1.00 92.50 174 GLU A CA 1
ATOM 1414 C C . GLU A 1 174 ? -11.602 24.660 12.805 1.00 92.50 174 GLU A C 1
ATOM 1416 O O . GLU A 1 174 ? -12.202 25.249 13.707 1.00 92.50 174 GLU A O 1
ATOM 1421 N N . PHE A 1 175 ? -10.788 23.637 13.082 1.00 93.69 175 PHE A N 1
ATOM 1422 C CA . PHE A 1 175 ? -10.617 23.169 14.454 1.00 93.69 175 PHE A CA 1
ATOM 1423 C C . PHE A 1 175 ? -9.769 24.138 15.280 1.00 93.69 175 PHE A C 1
ATOM 1425 O O . PHE A 1 175 ? -8.612 24.464 14.969 1.00 93.69 175 PHE A O 1
ATOM 1432 N N . SER A 1 176 ? -10.314 24.515 16.437 1.00 94.56 176 SER A N 1
ATOM 1433 C CA . SER A 1 176 ? -9.574 25.283 17.433 1.00 94.56 176 SER A CA 1
ATOM 1434 C C . SER A 1 176 ? -8.293 24.542 17.859 1.00 94.56 176 SER A C 1
ATOM 1436 O O . SER A 1 176 ? -8.237 23.305 17.820 1.00 94.56 176 SER A O 1
ATOM 1438 N N . PRO A 1 177 ? -7.240 25.260 18.294 1.00 93.25 177 PRO A N 1
ATOM 1439 C CA . PRO A 1 177 ? -6.034 24.623 18.825 1.00 93.25 177 PRO A CA 1
ATOM 1440 C C . PRO A 1 177 ? -6.336 23.607 19.936 1.00 93.25 177 PRO A C 1
ATOM 1442 O O . PRO A 1 177 ? -5.761 22.521 19.942 1.00 93.25 177 PRO A O 1
ATOM 1445 N N . GLY A 1 178 ? -7.289 23.919 20.825 1.00 95.62 178 GLY A N 1
ATOM 1446 C CA . GLY A 1 178 ? -7.737 23.013 21.885 1.00 95.62 178 GLY A CA 1
ATOM 1447 C C . GLY A 1 178 ? -8.331 21.716 21.339 1.00 95.62 178 GLY A C 1
ATOM 1448 O O . GLY A 1 178 ? -7.928 20.639 21.773 1.00 95.62 178 GLY A O 1
ATOM 1449 N N . LYS A 1 179 ? -9.200 21.798 20.320 1.00 92.75 179 LYS A N 1
ATOM 1450 C CA . LYS A 1 179 ? -9.804 20.605 19.712 1.00 92.75 179 LYS A CA 1
ATOM 1451 C C . LYS A 1 179 ? -8.769 19.710 19.032 1.00 92.75 179 LYS A C 1
ATOM 1453 O O . LYS A 1 179 ? -8.830 18.488 19.140 1.00 92.75 179 LYS A O 1
ATOM 1458 N N . ARG A 1 180 ? -7.779 20.309 18.362 1.00 93.06 180 ARG A N 1
ATOM 1459 C CA . ARG A 1 180 ? -6.657 19.566 17.765 1.00 93.06 180 ARG A CA 1
ATOM 1460 C C . ARG A 1 180 ? -5.802 18.866 18.819 1.00 93.06 180 ARG A C 1
ATOM 1462 O O . ARG A 1 180 ? -5.354 17.746 18.584 1.00 93.06 180 ARG A O 1
ATOM 1469 N N . THR A 1 181 ? -5.548 19.521 19.950 1.00 93.50 181 THR A N 1
ATOM 1470 C CA . THR A 1 181 ? -4.802 18.929 21.070 1.00 93.50 181 THR A CA 1
ATOM 1471 C C . THR A 1 181 ? -5.563 17.761 21.684 1.00 93.50 181 THR A C 1
ATOM 1473 O O . THR A 1 181 ? -4.966 16.707 21.864 1.00 93.50 181 THR A O 1
ATOM 1476 N N . GLU A 1 182 ? -6.866 17.916 21.927 1.00 92.31 182 GLU A N 1
ATOM 1477 C CA . GLU A 1 182 ? -7.742 16.844 22.414 1.00 92.31 182 GLU A CA 1
ATOM 1478 C C . GLU A 1 182 ? -7.697 15.628 21.477 1.00 92.31 182 GLU A C 1
ATOM 1480 O O . GLU A 1 182 ? -7.380 14.526 21.912 1.00 92.31 182 GLU A O 1
ATOM 1485 N N . LEU A 1 183 ? -7.891 15.835 20.168 1.00 88.19 183 LEU A N 1
ATOM 1486 C CA . LEU A 1 183 ? -7.869 14.749 19.184 1.00 88.19 183 LEU A CA 1
ATOM 1487 C C . LEU A 1 183 ? -6.517 14.016 19.147 1.00 88.19 183 LEU A C 1
ATOM 1489 O O . LEU A 1 1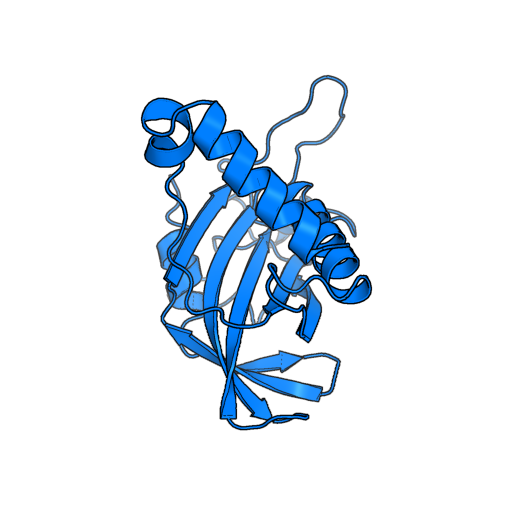83 ? -6.465 12.790 19.072 1.00 88.19 183 LEU A O 1
ATOM 1493 N N . ARG A 1 184 ? -5.405 14.757 19.238 1.00 88.19 184 ARG A N 1
ATOM 1494 C CA . ARG A 1 184 ? -4.060 14.165 19.323 1.00 88.19 184 ARG A CA 1
ATOM 1495 C C . ARG A 1 184 ? -3.823 13.435 20.645 1.00 88.19 184 ARG A C 1
ATOM 1497 O O . ARG A 1 184 ? -3.090 12.450 20.645 1.00 88.19 184 ARG A O 1
ATOM 1504 N N . ALA A 1 185 ? -4.394 13.909 21.751 1.00 89.62 185 ALA A N 1
ATOM 1505 C CA . ALA A 1 185 ? -4.298 13.246 23.048 1.00 89.62 185 ALA A CA 1
ATOM 1506 C C . ALA A 1 185 ? -5.031 11.901 23.025 1.00 89.62 185 ALA A C 1
ATOM 1508 O O . ALA A 1 185 ? -4.414 10.891 23.347 1.00 89.62 185 ALA A O 1
ATOM 1509 N N . SER A 1 186 ? -6.265 11.858 22.510 1.00 85.88 186 SER A N 1
ATOM 1510 C CA . SER A 1 186 ? -7.010 10.602 22.337 1.00 85.88 186 SER A CA 1
ATOM 1511 C C . SER A 1 186 ? -6.269 9.602 21.445 1.00 85.88 186 SER A C 1
ATOM 1513 O O . SER A 1 186 ? -6.283 8.403 21.711 1.00 85.88 186 SER A O 1
ATOM 1515 N N . PHE A 1 187 ? -5.571 10.082 20.408 1.00 84.44 187 PHE A N 1
ATOM 1516 C CA . PHE A 1 187 ? -4.727 9.211 19.589 1.00 84.44 187 PHE A CA 1
ATOM 1517 C C . PHE A 1 187 ? -3.562 8.603 20.387 1.00 84.44 187 PHE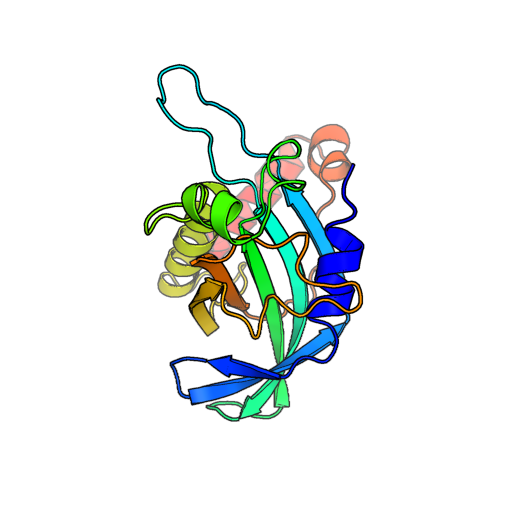 A C 1
ATOM 1519 O O . PHE A 1 187 ? -3.266 7.422 20.242 1.00 84.44 187 PHE A O 1
ATOM 1526 N N . ARG A 1 188 ? -2.899 9.393 21.243 1.00 85.31 188 ARG A N 1
ATOM 1527 C CA . ARG A 1 188 ? -1.800 8.899 22.089 1.00 85.31 188 ARG A CA 1
ATOM 1528 C C . ARG A 1 188 ? -2.286 7.878 23.109 1.00 85.31 188 ARG A C 1
ATOM 1530 O O . ARG A 1 188 ? -1.647 6.847 23.249 1.00 85.31 188 ARG A O 1
ATOM 1537 N N . GLU A 1 189 ? -3.402 8.153 23.780 1.00 86.00 189 GLU A N 1
ATOM 1538 C CA . GLU A 1 189 ? -3.998 7.242 24.767 1.00 86.00 189 GLU A CA 1
ATOM 1539 C C . GLU A 1 189 ? -4.344 5.883 24.158 1.00 86.00 189 GLU A C 1
ATOM 1541 O O . GLU A 1 189 ? -4.120 4.858 24.783 1.00 86.00 189 GLU A O 1
ATOM 1546 N N . GLY A 1 190 ? -4.833 5.857 22.916 1.00 78.75 190 GLY A N 1
ATOM 1547 C CA . GLY A 1 190 ? -5.153 4.607 22.231 1.00 78.75 190 GLY A CA 1
ATOM 1548 C C . GLY A 1 190 ? -3.944 3.780 21.774 1.00 78.75 190 GLY A C 1
ATOM 1549 O O . GLY A 1 190 ? -4.145 2.647 21.329 1.00 78.75 190 GLY A O 1
ATOM 1550 N N . CYS A 1 191 ? -2.729 4.336 21.841 1.00 73.88 191 CYS A N 1
ATOM 1551 C CA . CYS A 1 191 ? -1.476 3.692 21.434 1.00 73.88 191 CYS A CA 1
ATOM 1552 C C . CYS A 1 191 ? -0.490 3.438 22.597 1.00 73.88 191 CYS A C 1
ATOM 1554 O O . CYS A 1 191 ? 0.630 2.996 22.329 1.00 73.88 191 CYS A O 1
ATOM 1556 N N . LEU A 1 192 ? -0.874 3.748 23.842 1.00 60.22 192 LEU A N 1
ATOM 1557 C CA . LEU A 1 192 ? -0.137 3.451 25.081 1.00 60.22 192 LEU A CA 1
ATOM 1558 C C . LEU A 1 192 ? -0.751 2.237 25.787 1.00 60.22 192 LEU A C 1
ATOM 1560 O O . LEU A 1 192 ? 0.026 1.517 26.450 1.00 60.22 192 LEU A O 1
#

Radius of gyration: 18.07 Å; Cα contacts (8 Å, |Δi|>4): 354; chains: 1; bounding box: 38×44×49 Å

Solvent-accessible surface area (backbone atoms only — not comparable to full-atom values): 10703 Å² total; per-residue (Å²): 130,86,62,61,58,61,50,51,45,70,52,43,57,67,36,76,48,78,46,96,87,69,30,29,34,33,33,43,63,74,79,48,63,52,75,44,80,45,52,68,54,92,89,53,96,57,62,46,60,16,36,37,35,40,33,24,38,27,34,26,72,37,61,96,52,60,72,42,69,29,29,35,36,40,39,33,40,33,53,53,85,82,45,37,79,43,58,54,79,62,34,32,76,69,32,53,80,97,53,72,35,74,70,56,47,52,50,55,52,50,40,50,52,40,37,74,60,61,24,71,76,52,61,44,63,76,45,80,48,77,48,62,37,45,77,82,66,43,58,33,94,89,50,64,56,65,56,22,42,59,6,47,31,38,40,41,33,26,47,61,69,97,71,77,84,82,52,68,62,51,56,69,74,66,41,51,71,66,57,50,50,51,56,53,46,57,51,50,63,37,48,108

Secondary structure (DSSP, 8-state):
---HHHHHHHHHTTPEEE-TTS-EEEEEEEEEEEEE-----TT-SSPPPEEEEEEEEEEEEESSSTT-EEEEEEEEEE--TTTTTS-HHHHGGGS-SS---HHHHHHHHHHHHHHHTT-TTSPPEEEEEEEE--TTTS--TT-SSSS-TT-EEEEEEEEPP-PPP--HHIIIIIS-HHHHHHHHHHHHHTT-

Sequence (192 aa):
MYDYYNLMRESMDDRVLNFHDGSIWRLGNMLAAKHWLGYKTKGEPQFEPSEVHGVFEAEQLKGDRPGLTAIIKIRIEVPLNHQALEPPQERAKYAADDQYGAFTERETDTLGALTKAHCTVTPKLYLLHPALQDESILRGKDGYEYWMPGGYIVYIVMQKLPAVPLDWNIFWNEFSPGKRTELRASFREGCL

Nearest PDB structures (foldseek):
  1usv-assembly4_H  TM=4.329E-01  e=7.890E-01  Saccharomyces cerevisiae
  6xlh-assembly1_C  TM=4.300E-01  e=1.178E+00  Saccharomyces cerevisiae S288C
  7urz-assembly1_B  TM=4.266E-01  e=3.493E+00  Homo sapiens
  2ux0-assembly1_A  TM=5.111E-01  e=8.241E+00  Homo sapiens
  1jkg-assembly1_B  TM=5.448E-01  e=6.191E+00  Homo sapiens

Organism: NCBI:txid258253

Foldseek 3Di:
DDPVVVQCCQLQAQDWDAFPQRWIKTWHDWPDKDWAAWDDDPPDPDTFFTKIKIKTWMATCDDDDHRDIWIKIKIATKDHPVCLQPPLVSLLVNADDVDHGPVVVCVVVVQVVLLVLVQPPDWHFPDKGKDFDDPSSQDGPVGNRIHHHRHIMIITTTHDDPDDDDDPCCQPPVDDPVRNVVVVVVSVVSRD